Protein AF-A0A0S2TG74-F1 (afdb_monomer_lite)

Sequence (311 aa):
MAIYLTLYRDTEVWAFMEIDSSRITWLILGLFGLGLLGSFVLTIMVTQESYRAAQLDKVAREGGLKAITVHSMKHAADRFFKSIQSTIDSKGQPEVETLLNVELASYERIGHMVELVGNLLITLGLIGTVMGLTLTLTGLTGSLEALGHDQEMLLQGLRTAMAGMGTAFYTTLLGAVLGGVLLRMFAQINLHGVEGLHDNLLRICMIYCSSDYAQTMERDVRHLNKEIASLEANIRRLEQAFGSSHLAMSDFRSEINRLSEDSEDEETKPLHVLIQEHRAYCNALRDEMRMLASMNKPFLIRLRDLFRPKL

Organism: NCBI:txid1748243

pLDDT: mean 81.02, std 12.9, range [43.25, 95.06]

InterPro domains:
  IPR002898 MotA/TolQ/ExbB proton channel [PF01618] (77-189)

Structure (mmCIF, N/CA/C/O backbone):
data_AF-A0A0S2TG74-F1
#
_entry.id   AF-A0A0S2TG74-F1
#
loop_
_atom_site.group_PDB
_atom_site.id
_atom_site.type_symbol
_atom_site.label_atom_id
_atom_site.label_alt_id
_atom_site.label_comp_id
_atom_site.label_asym_id
_atom_site.label_entity_id
_atom_site.label_seq_id
_atom_site.pdbx_PDB_ins_code
_atom_site.Cartn_x
_atom_site.Cartn_y
_atom_site.Cartn_z
_atom_site.occupancy
_atom_site.B_iso_or_equiv
_atom_site.auth_seq_id
_atom_site.auth_comp_id
_atom_site.auth_asym_id
_atom_site.auth_atom_id
_atom_site.pdbx_PDB_model_num
ATOM 1 N N . MET A 1 1 ? 4.284 17.728 -16.057 1.00 50.06 1 MET A N 1
ATOM 2 C CA . MET A 1 1 ? 3.810 16.711 -17.025 1.00 50.06 1 MET A CA 1
ATOM 3 C C . MET A 1 1 ? 3.924 17.172 -18.476 1.00 50.06 1 MET A C 1
ATOM 5 O O . MET A 1 1 ? 4.512 16.438 -19.252 1.00 50.06 1 MET A O 1
ATOM 9 N N . ALA A 1 2 ? 3.450 18.375 -18.839 1.00 43.25 2 ALA A N 1
ATOM 10 C CA . ALA A 1 2 ? 3.509 18.875 -20.222 1.00 43.25 2 ALA A CA 1
ATOM 11 C C . ALA A 1 2 ? 4.926 18.861 -20.825 1.00 43.25 2 ALA A C 1
ATOM 13 O O . ALA A 1 2 ? 5.099 18.307 -21.895 1.00 43.25 2 ALA A O 1
ATOM 14 N N . ILE A 1 3 ? 5.939 19.339 -20.092 1.00 55.50 3 ILE A N 1
ATOM 15 C CA . ILE A 1 3 ? 7.343 19.382 -20.554 1.00 55.50 3 ILE A CA 1
ATOM 16 C C . ILE A 1 3 ? 7.913 17.981 -20.842 1.00 55.50 3 ILE A C 1
ATOM 18 O O . ILE A 1 3 ? 8.628 17.800 -21.819 1.00 55.50 3 ILE A O 1
ATOM 22 N N . TYR A 1 4 ? 7.557 16.976 -20.034 1.00 55.53 4 TYR A N 1
ATOM 23 C CA . TYR A 1 4 ? 7.964 15.586 -20.276 1.00 55.53 4 TYR A CA 1
ATOM 24 C C . TYR A 1 4 ? 7.300 15.016 -21.531 1.00 55.53 4 TYR A C 1
ATOM 26 O O . TYR A 1 4 ? 7.943 14.310 -22.294 1.00 55.53 4 TYR A O 1
ATOM 34 N N . LEU A 1 5 ? 6.032 15.363 -21.764 1.00 53.16 5 LEU A N 1
ATOM 35 C CA . LEU A 1 5 ? 5.274 14.950 -22.944 1.00 53.16 5 LEU A CA 1
ATOM 36 C C . LEU A 1 5 ? 5.799 15.610 -24.226 1.00 53.16 5 LEU A C 1
ATOM 38 O O . LEU A 1 5 ? 5.836 14.953 -25.261 1.00 53.16 5 LEU A O 1
ATOM 42 N N . THR A 1 6 ? 6.252 16.868 -24.166 1.00 52.91 6 THR A N 1
ATOM 43 C CA . THR A 1 6 ? 6.905 17.530 -25.306 1.00 52.91 6 THR A CA 1
ATOM 44 C C . THR A 1 6 ? 8.271 16.917 -25.603 1.00 52.91 6 THR A C 1
ATOM 46 O O . THR A 1 6 ? 8.567 16.639 -26.759 1.00 52.91 6 THR A O 1
ATOM 49 N N . LEU A 1 7 ? 9.069 16.615 -24.571 1.00 56.50 7 LEU A N 1
ATOM 50 C CA . LEU A 1 7 ? 10.394 16.010 -24.750 1.00 56.50 7 LEU A CA 1
ATOM 51 C C . LEU A 1 7 ? 10.319 14.592 -25.348 1.00 56.50 7 LEU A C 1
ATOM 53 O O . LEU A 1 7 ? 11.178 14.213 -26.139 1.00 56.50 7 LEU A O 1
ATOM 57 N N . TYR A 1 8 ? 9.278 13.827 -24.994 1.00 55.19 8 TYR A N 1
ATOM 58 C CA . TYR A 1 8 ? 9.050 12.457 -25.477 1.00 55.19 8 TYR A CA 1
ATOM 59 C C . TYR A 1 8 ? 8.402 12.389 -26.868 1.00 55.19 8 TYR A C 1
ATOM 61 O O . TYR A 1 8 ? 8.465 11.353 -27.521 1.00 55.19 8 TYR A O 1
ATOM 69 N N . ARG A 1 9 ? 7.732 13.464 -27.305 1.00 51.88 9 ARG A N 1
ATOM 70 C CA . ARG A 1 9 ? 7.049 13.524 -28.606 1.00 51.88 9 ARG A CA 1
ATOM 71 C C . ARG A 1 9 ? 7.982 13.957 -29.740 1.00 51.88 9 ARG A C 1
ATOM 73 O O . ARG A 1 9 ? 7.759 13.529 -30.866 1.00 51.88 9 ARG A O 1
ATOM 80 N N . ASP A 1 10 ? 9.007 14.753 -29.434 1.00 51.25 10 ASP A N 1
ATOM 81 C CA . ASP A 1 10 ? 10.018 15.200 -30.408 1.00 51.25 10 ASP A CA 1
ATOM 82 C C . ASP A 1 10 ? 11.219 14.252 -30.530 1.00 51.25 10 ASP A C 1
ATOM 84 O O . ASP A 1 10 ? 11.985 14.339 -31.487 1.00 51.25 10 ASP A O 1
ATOM 88 N N . THR A 1 11 ? 11.394 13.322 -29.591 1.00 54.56 11 THR A N 1
ATOM 89 C CA . THR A 1 11 ? 12.351 12.226 -29.758 1.00 54.56 11 THR A CA 1
ATOM 90 C C . THR A 1 11 ? 11.640 11.064 -30.443 1.00 54.56 11 THR A C 1
ATOM 92 O O . THR A 1 11 ? 10.555 10.666 -30.032 1.00 54.56 11 THR A O 1
ATOM 95 N N . GLU A 1 12 ? 12.235 10.502 -31.493 1.00 57.19 12 GLU A N 1
ATOM 96 C CA . GLU A 1 12 ? 11.753 9.326 -32.234 1.00 57.19 12 GLU A CA 1
ATOM 97 C C . GLU A 1 12 ? 11.800 8.034 -31.382 1.00 57.19 12 GLU A C 1
ATOM 99 O O . GLU A 1 12 ? 12.280 6.987 -31.815 1.00 57.19 12 GLU A O 1
ATOM 104 N N . VAL A 1 13 ? 11.320 8.082 -30.136 1.00 57.50 13 VAL A N 1
ATOM 105 C CA . VAL A 1 13 ? 11.337 6.969 -29.179 1.00 57.50 13 VAL A CA 1
ATOM 106 C C . VAL A 1 13 ? 10.591 5.768 -29.751 1.00 57.50 13 VAL A C 1
ATOM 108 O O . VAL A 1 13 ? 11.019 4.636 -29.566 1.00 57.50 13 VAL A O 1
ATOM 111 N N . TRP A 1 14 ? 9.522 6.012 -30.512 1.00 57.91 14 TRP A N 1
ATOM 112 C CA . TRP A 1 14 ? 8.779 4.966 -31.212 1.00 57.91 14 TRP A CA 1
ATOM 113 C C . TRP A 1 14 ? 9.610 4.256 -32.287 1.00 57.91 14 TRP A C 1
ATOM 115 O O . TRP A 1 14 ? 9.552 3.032 -32.359 1.00 57.91 14 TRP A O 1
ATOM 125 N N . ALA A 1 15 ? 10.430 4.983 -33.053 1.00 59.16 15 ALA A N 1
ATOM 126 C CA . ALA A 1 15 ? 11.297 4.383 -34.069 1.00 59.16 15 ALA A CA 1
ATOM 127 C C . ALA A 1 15 ? 12.416 3.546 -33.427 1.00 59.16 15 ALA A C 1
ATOM 129 O O . ALA A 1 15 ? 12.712 2.445 -33.881 1.00 59.16 15 ALA A O 1
ATOM 130 N N . PHE A 1 16 ? 12.990 4.012 -32.314 1.00 57.34 16 PHE A N 1
ATOM 131 C CA . PHE A 1 16 ? 13.983 3.241 -31.555 1.00 57.34 16 PHE A CA 1
ATOM 132 C C . PHE A 1 16 ? 13.387 2.012 -30.856 1.00 57.34 16 PHE A C 1
ATOM 134 O O . PHE A 1 16 ? 14.046 0.977 -30.771 1.00 57.34 16 PHE A O 1
ATOM 141 N N . MET A 1 17 ? 12.138 2.093 -30.391 1.00 58.16 17 MET A N 1
ATOM 142 C CA . MET A 1 17 ? 11.439 0.982 -29.737 1.00 58.16 17 MET A CA 1
ATOM 143 C C . MET A 1 17 ? 11.085 -0.152 -30.710 1.00 58.16 17 MET A C 1
ATOM 145 O O . MET A 1 17 ? 10.978 -1.304 -30.295 1.00 58.16 17 MET A O 1
ATOM 149 N N . GLU A 1 18 ? 10.932 0.160 -31.998 1.00 56.03 18 GLU A N 1
ATOM 150 C CA . GLU A 1 18 ? 10.692 -0.816 -33.067 1.00 56.03 18 GLU A CA 1
ATOM 151 C C . GLU A 1 18 ? 11.992 -1.508 -33.534 1.00 56.03 18 GLU A C 1
ATOM 153 O O . GLU A 1 18 ? 11.958 -2.634 -34.027 1.00 56.03 18 GLU A O 1
ATOM 158 N N . ILE A 1 19 ? 13.150 -0.874 -33.304 1.00 57.34 19 ILE A N 1
ATOM 159 C CA . ILE A 1 19 ? 14.490 -1.378 -33.666 1.00 57.34 19 ILE A CA 1
ATOM 160 C C . ILE A 1 19 ? 15.142 -2.193 -32.521 1.00 57.34 19 ILE A C 1
ATOM 162 O O . ILE A 1 19 ? 16.090 -2.950 -32.747 1.00 57.34 19 ILE A O 1
ATOM 166 N N . ASP A 1 20 ? 14.639 -2.088 -31.287 1.00 61.28 20 ASP A N 1
ATOM 167 C CA . ASP A 1 20 ? 15.223 -2.738 -30.107 1.00 61.28 20 ASP A CA 1
ATOM 168 C C . ASP A 1 20 ? 14.929 -4.254 -30.049 1.00 61.28 20 ASP A C 1
ATOM 170 O O . ASP A 1 20 ? 13.927 -4.718 -29.498 1.00 61.28 20 ASP A O 1
ATOM 174 N N . SER A 1 21 ? 15.847 -5.058 -30.598 1.00 57.75 21 SER A N 1
ATOM 175 C CA . SER A 1 21 ? 15.755 -6.529 -30.598 1.00 57.75 21 SER A CA 1
ATOM 176 C C . SER A 1 21 ? 15.742 -7.165 -29.196 1.00 57.75 21 SER A C 1
ATOM 178 O O . SER A 1 21 ? 15.309 -8.311 -29.048 1.00 57.75 21 SER A O 1
ATOM 180 N N . SER A 1 22 ? 16.176 -6.438 -28.157 1.00 66.50 22 SER A N 1
ATOM 181 C CA . SER A 1 22 ? 16.359 -6.977 -26.803 1.00 66.50 22 SER A CA 1
ATOM 182 C C . SER A 1 22 ? 15.045 -7.251 -26.063 1.00 66.50 22 SER A C 1
ATOM 184 O O . SER A 1 22 ? 15.034 -8.011 -25.096 1.00 66.50 22 SER A O 1
ATOM 186 N N . ARG A 1 23 ? 13.931 -6.637 -26.498 1.00 82.19 23 ARG A N 1
ATOM 187 C CA . ARG A 1 23 ? 12.616 -6.638 -25.817 1.00 82.19 23 ARG A CA 1
ATOM 188 C C . ARG A 1 23 ? 12.632 -6.073 -24.386 1.00 82.19 23 ARG A C 1
ATOM 190 O O . ARG A 1 23 ? 11.591 -6.067 -23.728 1.00 82.19 23 ARG A O 1
ATOM 197 N N . ILE A 1 24 ? 13.767 -5.562 -23.905 1.00 82.62 24 ILE A N 1
ATOM 198 C CA . ILE A 1 24 ? 13.925 -5.050 -22.537 1.00 82.62 24 ILE A CA 1
ATOM 199 C C . ILE A 1 24 ? 13.100 -3.777 -22.357 1.00 82.62 24 ILE A C 1
ATOM 201 O O . ILE A 1 24 ? 12.407 -3.640 -21.353 1.00 82.62 24 ILE A O 1
ATOM 205 N N . THR A 1 25 ? 13.088 -2.889 -23.352 1.00 82.62 25 THR A N 1
ATOM 206 C CA . THR A 1 25 ? 12.297 -1.649 -23.319 1.00 82.62 25 THR A CA 1
ATOM 207 C C . THR A 1 25 ? 10.798 -1.917 -23.149 1.00 82.62 25 THR A C 1
ATOM 209 O O . THR A 1 25 ? 10.144 -1.276 -22.326 1.00 82.62 25 THR A O 1
ATOM 212 N N . TRP A 1 26 ? 10.260 -2.931 -23.838 1.00 86.56 26 TRP A N 1
ATOM 213 C CA . TRP A 1 26 ? 8.872 -3.377 -23.662 1.00 86.56 26 TRP A CA 1
ATOM 214 C C . TRP A 1 26 ? 8.602 -3.915 -22.257 1.00 86.56 26 TRP A C 1
ATOM 216 O O . TRP A 1 26 ? 7.537 -3.658 -21.695 1.00 86.56 26 TRP A O 1
ATOM 226 N N . LEU A 1 27 ? 9.568 -4.624 -21.670 1.00 89.00 27 LEU A N 1
ATOM 227 C CA . LEU A 1 27 ? 9.471 -5.112 -20.297 1.00 89.00 27 LEU A CA 1
ATOM 228 C C . LEU A 1 27 ? 9.455 -3.940 -19.306 1.00 89.00 27 LEU A C 1
ATOM 230 O O . LEU A 1 27 ? 8.585 -3.910 -18.437 1.00 89.00 27 LEU A O 1
ATOM 234 N N . ILE A 1 28 ? 10.336 -2.942 -19.472 1.00 89.38 28 ILE A N 1
ATOM 235 C CA . ILE A 1 28 ? 10.351 -1.741 -18.622 1.00 89.38 28 ILE A CA 1
ATOM 236 C C . ILE A 1 28 ? 9.009 -1.000 -18.722 1.00 89.38 28 ILE A C 1
ATOM 238 O O . ILE A 1 28 ? 8.431 -0.652 -17.695 1.00 89.38 28 ILE A O 1
ATOM 242 N N . LEU A 1 29 ? 8.477 -0.796 -19.932 1.00 89.69 29 LEU A N 1
ATOM 243 C CA . LEU A 1 29 ? 7.191 -0.119 -20.139 1.00 89.69 29 LEU A CA 1
ATOM 244 C C . LEU A 1 29 ? 6.004 -0.907 -19.574 1.00 89.69 29 LEU A C 1
ATOM 246 O O . LEU A 1 29 ? 5.127 -0.319 -18.943 1.00 89.69 29 LEU A O 1
ATOM 250 N N . GLY A 1 30 ? 5.973 -2.228 -19.760 1.00 91.94 30 GLY A N 1
ATOM 251 C CA . GLY A 1 30 ? 4.921 -3.082 -19.207 1.00 91.94 30 GLY A CA 1
ATOM 252 C C . GLY A 1 30 ? 4.930 -3.081 -17.680 1.00 91.94 30 GLY A C 1
ATOM 253 O O . GLY A 1 30 ? 3.889 -2.906 -17.043 1.00 91.94 30 GLY A O 1
ATOM 254 N N . LEU A 1 31 ? 6.118 -3.200 -17.087 1.00 93.38 31 LEU A N 1
ATOM 255 C CA . LEU A 1 31 ? 6.304 -3.168 -15.642 1.00 93.38 31 LEU A CA 1
ATOM 256 C C . LEU A 1 31 ? 5.987 -1.776 -15.063 1.00 93.38 31 LEU A C 1
ATOM 258 O O . LEU A 1 31 ? 5.334 -1.679 -14.024 1.00 93.38 31 LEU A O 1
ATOM 262 N N . PHE A 1 32 ? 6.356 -0.700 -15.770 1.00 93.62 32 PHE A N 1
ATOM 263 C CA . PHE A 1 32 ? 5.951 0.667 -15.435 1.00 93.62 32 PHE A CA 1
ATOM 264 C C . PHE A 1 32 ? 4.430 0.822 -15.436 1.00 93.62 32 PHE A C 1
ATOM 266 O O . PHE A 1 32 ? 3.865 1.334 -14.473 1.00 93.62 32 PHE A O 1
ATOM 273 N N . GLY A 1 33 ? 3.765 0.369 -16.503 1.00 93.56 33 GLY A N 1
ATOM 274 C CA . GLY A 1 33 ? 2.313 0.440 -16.636 1.00 93.56 33 GLY A CA 1
ATOM 275 C C . GLY A 1 33 ? 1.599 -0.288 -15.500 1.00 93.56 33 GLY A C 1
ATOM 276 O O . GLY A 1 33 ? 0.655 0.250 -14.926 1.00 93.56 33 GLY A O 1
ATOM 277 N N . LEU A 1 34 ? 2.098 -1.464 -15.109 1.00 94.19 34 LEU A N 1
ATOM 278 C CA . LEU A 1 34 ? 1.591 -2.212 -13.959 1.00 94.19 34 LEU A CA 1
ATOM 279 C C . LEU A 1 34 ? 1.769 -1.432 -12.648 1.00 94.19 34 LEU A C 1
ATOM 281 O O . LEU A 1 34 ? 0.814 -1.309 -11.881 1.00 94.19 34 LEU A O 1
ATOM 285 N N . GLY A 1 35 ? 2.954 -0.864 -12.403 1.00 93.56 35 GLY A N 1
ATOM 286 C CA . GLY A 1 35 ? 3.216 -0.044 -11.214 1.00 93.56 35 GLY A CA 1
ATOM 287 C C . GLY A 1 35 ? 2.350 1.219 -11.156 1.00 93.56 35 GLY A C 1
ATOM 288 O O . GLY A 1 35 ? 1.847 1.587 -10.091 1.00 93.56 35 GLY A O 1
ATOM 289 N N . LEU A 1 36 ? 2.117 1.855 -12.304 1.00 93.56 36 LEU A N 1
ATOM 290 C CA . LEU A 1 36 ? 1.290 3.053 -12.424 1.00 93.56 36 LEU A CA 1
ATOM 291 C C . LEU A 1 36 ? -0.191 2.740 -12.189 1.00 93.56 36 LEU A C 1
ATOM 293 O O . LEU A 1 36 ? -0.851 3.455 -11.437 1.00 93.56 36 LEU A O 1
ATOM 297 N N . LEU A 1 37 ? -0.704 1.649 -12.764 1.00 93.50 37 LEU A N 1
ATOM 298 C CA . LEU A 1 37 ? -2.063 1.173 -12.500 1.00 93.50 37 LEU A CA 1
ATOM 299 C C . LEU A 1 37 ? -2.248 0.804 -11.025 1.00 93.50 37 LEU A C 1
ATOM 301 O O . LEU A 1 37 ? -3.231 1.222 -10.419 1.00 93.50 37 LEU A O 1
ATOM 305 N N . GLY A 1 38 ? -1.292 0.084 -10.432 1.00 92.00 38 GLY A N 1
ATOM 306 C CA . GLY A 1 38 ? -1.310 -0.250 -9.006 1.00 92.00 38 GLY A CA 1
ATOM 307 C C . GLY A 1 38 ? -1.345 0.996 -8.120 1.00 92.00 38 GLY A C 1
ATOM 308 O O . GLY A 1 38 ? -2.181 1.091 -7.222 1.00 92.00 38 GLY A O 1
ATOM 309 N N . SER A 1 39 ? -0.509 1.989 -8.433 1.00 92.94 39 SER A N 1
ATOM 310 C CA . SER A 1 39 ? -0.490 3.281 -7.736 1.00 92.94 39 SER A CA 1
ATOM 311 C C . SER A 1 39 ? -1.826 4.007 -7.840 1.00 92.94 39 SER A C 1
ATOM 313 O O . SER A 1 39 ? -2.330 4.511 -6.843 1.00 92.94 39 SER A O 1
ATOM 315 N N . PHE A 1 40 ? -2.409 4.049 -9.038 1.00 93.50 40 PHE A N 1
ATOM 316 C CA . PHE A 1 40 ? -3.660 4.753 -9.295 1.00 93.50 40 PHE A CA 1
ATOM 317 C C . PHE A 1 40 ? -4.847 4.099 -8.581 1.00 93.50 40 PHE A C 1
ATOM 319 O O . PHE A 1 40 ? -5.652 4.789 -7.956 1.00 93.50 40 PHE A O 1
ATOM 326 N N . VAL A 1 41 ? -4.931 2.765 -8.621 1.00 92.25 41 VAL A N 1
ATOM 327 C CA . VAL A 1 41 ? -5.944 2.000 -7.882 1.00 92.25 41 VAL A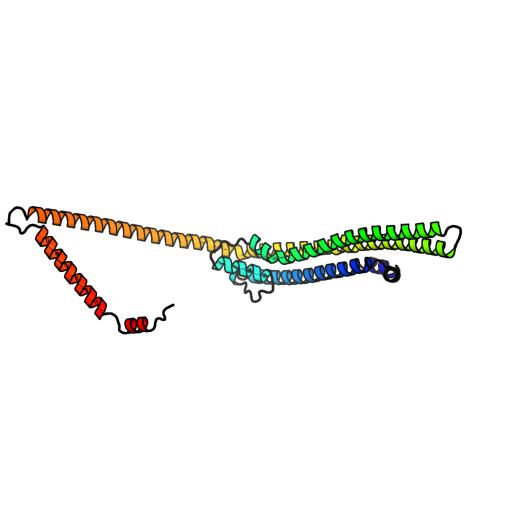 CA 1
ATOM 328 C C . VAL A 1 41 ? -5.814 2.260 -6.383 1.00 92.25 41 VAL A C 1
ATOM 330 O O . VAL A 1 41 ? -6.818 2.556 -5.737 1.00 92.25 41 VAL A O 1
ATOM 333 N N . LEU A 1 42 ? -4.592 2.224 -5.842 1.00 92.06 42 LEU A N 1
ATOM 334 C CA . LEU A 1 42 ? -4.341 2.498 -4.429 1.00 92.06 42 LEU A CA 1
ATOM 335 C C . LEU A 1 42 ? -4.785 3.912 -4.039 1.00 92.06 42 LEU A C 1
ATOM 337 O O . LEU A 1 42 ? -5.528 4.067 -3.074 1.00 92.06 42 LEU A O 1
ATOM 341 N N . THR A 1 43 ? -4.418 4.929 -4.824 1.00 92.50 43 THR A N 1
ATOM 342 C CA . THR A 1 43 ? -4.834 6.316 -4.577 1.00 92.50 43 THR A CA 1
ATOM 343 C C . THR A 1 43 ? -6.356 6.457 -4.569 1.00 92.50 43 THR A C 1
ATOM 345 O O . THR A 1 43 ? -6.902 7.122 -3.687 1.00 92.50 43 THR A O 1
ATOM 348 N N . ILE A 1 44 ? -7.068 5.818 -5.506 1.00 92.19 44 ILE A N 1
ATOM 349 C CA . ILE A 1 44 ? -8.539 5.841 -5.533 1.00 92.19 44 ILE A CA 1
ATOM 350 C C . ILE A 1 44 ? -9.115 5.182 -4.280 1.00 92.19 44 ILE A C 1
ATOM 352 O O . ILE A 1 44 ? -10.008 5.758 -3.658 1.00 92.19 44 ILE A O 1
ATOM 356 N N . MET A 1 45 ? -8.616 4.005 -3.895 1.00 90.69 45 MET A N 1
ATOM 357 C CA . MET A 1 45 ? -9.107 3.297 -2.711 1.00 90.69 45 MET A CA 1
ATOM 358 C C . MET A 1 45 ? -8.874 4.109 -1.435 1.00 90.69 45 MET A C 1
ATOM 360 O O . MET A 1 45 ? -9.814 4.313 -0.672 1.00 90.69 45 MET A O 1
ATOM 364 N N . VAL A 1 46 ? -7.665 4.644 -1.241 1.00 92.12 46 VAL A N 1
ATOM 365 C CA . VAL A 1 46 ? -7.336 5.499 -0.090 1.00 92.12 46 VAL A CA 1
ATOM 366 C C . VAL A 1 46 ? -8.218 6.745 -0.076 1.00 92.12 46 VAL A C 1
ATOM 368 O O . VAL A 1 46 ? -8.780 7.077 0.959 1.00 92.12 46 VAL A O 1
ATOM 371 N N . THR A 1 47 ? -8.439 7.390 -1.224 1.00 92.12 47 THR A N 1
ATOM 372 C CA . THR A 1 47 ? -9.315 8.572 -1.313 1.00 92.12 47 THR A CA 1
ATOM 373 C C . THR A 1 47 ? -10.763 8.242 -0.935 1.00 92.12 47 THR A C 1
ATOM 375 O O . THR A 1 47 ? -11.417 9.022 -0.239 1.00 92.12 47 THR A O 1
ATOM 378 N N . GLN A 1 48 ? -11.277 7.083 -1.363 1.00 91.56 48 GLN A N 1
ATOM 379 C CA . GLN A 1 48 ? -12.611 6.615 -0.973 1.00 91.56 48 GLN A CA 1
ATOM 380 C C . GLN A 1 48 ? -12.697 6.354 0.536 1.00 91.56 48 GLN A C 1
ATOM 382 O O . GLN A 1 48 ? -13.667 6.774 1.171 1.00 91.56 48 GLN A O 1
ATOM 387 N N . GLU A 1 49 ? -11.678 5.724 1.123 1.00 91.81 49 GLU A N 1
ATOM 388 C CA . GLU A 1 49 ? -11.586 5.519 2.572 1.00 91.81 49 GLU A CA 1
ATOM 389 C C . GLU A 1 49 ? -11.500 6.843 3.334 1.00 91.81 49 GLU A C 1
ATOM 391 O O . GLU A 1 49 ? -12.204 7.018 4.323 1.00 91.81 49 GLU A O 1
ATOM 396 N N . SER A 1 50 ? -10.718 7.816 2.862 1.00 90.12 50 SER A N 1
ATOM 397 C CA . SER A 1 50 ? -10.622 9.140 3.486 1.00 90.12 50 SER A CA 1
ATOM 398 C C . SER A 1 50 ? -11.961 9.874 3.477 1.00 90.12 50 SER A C 1
ATOM 400 O O . SER A 1 50 ? -12.338 10.486 4.478 1.00 90.12 50 SER A O 1
ATOM 402 N N . TYR A 1 51 ? -12.718 9.785 2.379 1.00 91.38 51 TYR A N 1
ATOM 403 C CA . TYR A 1 51 ? -14.066 10.347 2.321 1.00 91.38 51 TYR A CA 1
ATOM 404 C C . TYR A 1 51 ? -15.004 9.662 3.321 1.00 91.38 51 TYR A C 1
ATOM 406 O O . TYR A 1 51 ? -15.764 10.328 4.031 1.00 91.38 51 TYR A O 1
ATOM 414 N N . ARG A 1 52 ? -14.923 8.332 3.427 1.00 88.31 52 ARG A N 1
ATOM 415 C CA . ARG A 1 52 ? -15.723 7.563 4.382 1.00 88.31 52 ARG A CA 1
ATOM 416 C C . ARG A 1 52 ? -15.349 7.886 5.827 1.00 88.31 52 ARG A C 1
ATOM 418 O O . ARG A 1 52 ? -16.244 8.110 6.635 1.00 88.31 52 ARG A O 1
ATOM 425 N N . ALA A 1 53 ? -14.061 8.002 6.135 1.00 88.94 53 ALA A N 1
ATOM 426 C CA . ALA A 1 53 ? -13.560 8.426 7.438 1.00 88.94 53 ALA A CA 1
ATOM 427 C C . ALA A 1 53 ? -14.087 9.818 7.822 1.00 88.94 53 ALA A C 1
ATOM 429 O O . ALA A 1 53 ? -14.517 10.018 8.953 1.00 88.94 53 ALA A O 1
ATOM 430 N N . ALA A 1 54 ? -14.155 10.760 6.876 1.00 89.38 54 ALA A N 1
ATOM 431 C CA . ALA A 1 54 ? -14.745 12.079 7.118 1.00 89.38 54 ALA A CA 1
ATOM 432 C C . ALA A 1 54 ? -16.261 12.024 7.391 1.00 89.38 54 ALA A C 1
ATOM 434 O O . ALA A 1 54 ? -16.789 12.831 8.156 1.00 89.38 54 ALA A O 1
ATOM 435 N N . GLN A 1 55 ? -16.983 11.081 6.780 1.00 88.81 55 GLN A N 1
ATOM 436 C CA . GLN A 1 55 ? -18.390 10.845 7.109 1.00 88.81 55 GLN A CA 1
ATOM 437 C C . GLN A 1 55 ? -18.541 10.225 8.505 1.00 88.81 55 GLN A C 1
ATOM 439 O O . GLN A 1 55 ? -19.415 10.642 9.263 1.00 88.81 55 GLN A O 1
ATOM 444 N N . LEU A 1 56 ? -17.680 9.266 8.848 1.00 87.44 56 LEU A N 1
ATOM 445 C CA . LEU A 1 56 ? -17.651 8.622 10.160 1.00 87.44 56 LEU A CA 1
ATOM 446 C C . LEU A 1 56 ? -17.308 9.619 11.273 1.00 87.44 56 LEU A C 1
ATOM 448 O O . LEU A 1 56 ? -17.942 9.563 12.317 1.00 87.44 56 LEU A O 1
ATOM 452 N N . ASP A 1 57 ? -16.413 10.583 11.030 1.00 88.12 57 ASP A N 1
ATOM 453 C CA . ASP A 1 57 ? -16.125 11.690 11.957 1.00 88.12 57 ASP A CA 1
ATOM 454 C C . ASP A 1 57 ? -17.396 12.477 12.314 1.00 88.12 57 ASP A C 1
ATOM 456 O O . ASP A 1 57 ? -17.684 12.717 13.484 1.00 88.12 57 ASP A O 1
ATOM 460 N N . LYS A 1 58 ? -18.219 12.827 11.316 1.00 88.19 58 LYS A N 1
ATOM 461 C CA . LYS A 1 58 ? -19.479 13.552 11.556 1.00 88.19 58 LYS A CA 1
ATOM 462 C C . LYS A 1 58 ? -20.453 12.747 12.414 1.00 88.19 58 LYS A C 1
ATOM 464 O O . LYS A 1 58 ? -21.034 13.293 13.342 1.00 88.19 58 LYS A O 1
ATOM 469 N N . VAL A 1 59 ? -20.598 11.454 12.129 1.00 87.38 59 VAL A N 1
ATOM 470 C CA . VAL A 1 59 ? -21.496 10.569 12.887 1.00 87.38 59 VAL A CA 1
ATOM 471 C C . VAL A 1 59 ? -20.972 10.333 14.310 1.00 87.38 59 VAL A C 1
ATOM 473 O O . VAL A 1 59 ? -21.742 10.375 15.268 1.00 87.38 59 VAL A O 1
ATOM 476 N N . ALA A 1 60 ? -19.659 10.149 14.466 1.00 85.19 60 ALA A N 1
ATOM 477 C CA . ALA A 1 60 ? -19.012 9.965 15.762 1.00 85.19 60 ALA A CA 1
ATOM 478 C C . ALA A 1 60 ? -19.140 11.212 16.653 1.00 85.19 60 ALA A C 1
ATOM 480 O O . ALA A 1 60 ? -19.340 11.087 17.860 1.00 85.19 60 ALA A O 1
ATOM 481 N N . ARG A 1 61 ? -19.098 12.417 16.069 1.00 85.12 61 ARG A N 1
ATOM 482 C CA . ARG A 1 61 ? -19.345 13.677 16.791 1.00 85.12 61 ARG A CA 1
ATOM 483 C C . ARG A 1 61 ? -20.745 13.768 17.388 1.00 85.12 61 ARG A C 1
ATOM 485 O O . ARG A 1 61 ? -20.903 14.363 18.449 1.00 85.12 61 ARG A O 1
ATOM 492 N N . GLU A 1 62 ? -21.749 13.226 16.704 1.00 84.50 62 GLU A N 1
ATOM 493 C CA . GLU A 1 62 ? -23.155 13.365 17.097 1.00 84.50 62 GLU A CA 1
ATOM 494 C C . GLU A 1 62 ? -23.598 12.327 18.136 1.00 84.50 62 GLU A C 1
ATOM 496 O O . GLU A 1 62 ? -24.463 12.626 18.958 1.00 84.50 62 GLU A O 1
ATOM 501 N N . GLY A 1 63 ? -23.011 11.126 18.147 1.00 78.62 63 GLY A N 1
ATOM 502 C CA . GLY A 1 63 ? -23.449 10.071 19.069 1.00 78.62 63 GLY A CA 1
ATOM 503 C C . GLY A 1 63 ? -22.392 9.047 19.475 1.00 78.62 63 GLY A C 1
ATOM 504 O O . GLY A 1 63 ? -22.751 7.936 19.876 1.00 78.62 63 GLY A O 1
ATOM 505 N N . GLY A 1 64 ? -21.109 9.404 19.385 1.00 81.31 64 GLY A N 1
ATOM 506 C CA . GLY A 1 64 ? -19.995 8.555 19.807 1.00 81.31 64 GLY A CA 1
ATOM 507 C C . GLY A 1 64 ? -19.894 7.270 18.989 1.00 81.31 64 GLY A C 1
ATOM 508 O O . GLY A 1 64 ? -20.347 7.195 17.843 1.00 81.31 64 GLY A O 1
ATOM 509 N N . LEU A 1 65 ? -19.326 6.223 19.585 1.00 80.19 65 LEU A N 1
ATOM 510 C CA . LEU A 1 65 ? -19.083 4.964 18.884 1.00 80.19 65 LEU A CA 1
ATOM 511 C C . LEU A 1 65 ? -20.387 4.236 18.514 1.00 80.19 65 LEU A C 1
ATOM 513 O O . LEU A 1 65 ? -20.470 3.589 17.474 1.00 80.19 65 LEU A O 1
ATOM 517 N N . LYS A 1 66 ? -21.435 4.359 19.337 1.00 78.81 66 LYS A N 1
ATOM 518 C CA . LYS A 1 66 ? -22.722 3.668 19.123 1.00 78.81 66 LYS A CA 1
ATOM 519 C C . LYS A 1 66 ? -23.526 4.217 17.947 1.00 78.81 66 LYS A C 1
ATOM 521 O O . LYS A 1 66 ? -24.365 3.498 17.408 1.00 78.81 66 LYS A O 1
ATOM 526 N N . ALA A 1 67 ? -23.286 5.467 17.553 1.00 79.19 67 ALA A N 1
ATOM 527 C CA . ALA A 1 67 ? -23.918 6.058 16.378 1.00 79.19 67 ALA A CA 1
ATOM 528 C C . ALA A 1 67 ? -23.315 5.544 15.062 1.00 79.19 67 ALA A C 1
ATOM 530 O O . ALA A 1 67 ? -23.955 5.641 14.011 1.00 79.19 67 ALA A O 1
ATOM 531 N N . ILE A 1 68 ? -22.110 4.964 15.105 1.00 80.75 68 ILE A N 1
ATOM 532 C CA . ILE A 1 68 ? -21.436 4.420 13.929 1.00 80.75 68 ILE A CA 1
ATOM 533 C C . ILE A 1 68 ? -22.130 3.121 13.507 1.00 80.75 68 ILE A C 1
ATOM 535 O O . ILE A 1 68 ? -21.845 2.028 13.990 1.00 80.75 68 ILE A O 1
ATOM 539 N N . THR A 1 69 ? -23.074 3.241 12.575 1.00 73.56 69 THR A N 1
ATOM 540 C CA . THR A 1 69 ? -23.785 2.095 12.003 1.00 73.56 69 THR A CA 1
ATOM 541 C C . THR A 1 69 ? -23.054 1.587 10.763 1.00 73.56 69 THR A C 1
ATOM 543 O O . THR A 1 69 ? -23.158 2.127 9.660 1.00 73.56 69 THR A O 1
ATOM 546 N N . VAL A 1 70 ? -22.290 0.510 10.936 1.00 74.19 70 VAL A N 1
ATOM 547 C CA . VAL A 1 70 ? -21.542 -0.115 9.840 1.00 74.19 70 VAL A CA 1
ATOM 548 C C . VAL A 1 70 ? -22.486 -0.943 8.965 1.00 74.19 70 VAL A C 1
ATOM 550 O O . VAL A 1 70 ? -22.885 -2.046 9.331 1.00 74.19 70 VAL A O 1
ATOM 553 N N . HIS A 1 71 ? -22.845 -0.418 7.790 1.00 65.12 71 HIS A N 1
ATOM 554 C CA . HIS A 1 71 ? -23.697 -1.118 6.814 1.00 65.12 71 HIS A CA 1
ATOM 555 C C . HIS A 1 71 ? -22.915 -1.966 5.791 1.00 65.12 71 HIS A C 1
ATOM 557 O O . HIS A 1 71 ? -23.509 -2.805 5.118 1.00 65.12 71 HIS A O 1
ATOM 563 N N . SER A 1 72 ? -21.596 -1.780 5.649 1.00 70.12 72 SER A N 1
ATOM 564 C CA . SER A 1 72 ? -20.786 -2.463 4.629 1.00 70.12 72 SER A CA 1
ATOM 565 C C . SER A 1 72 ? -19.396 -2.824 5.156 1.00 70.12 72 SER A C 1
ATOM 567 O O . SER A 1 72 ? -18.708 -1.982 5.709 1.00 70.12 72 SER A O 1
ATOM 569 N N . MET A 1 73 ? -18.951 -4.067 4.938 1.00 70.69 73 MET A N 1
ATOM 570 C CA . MET A 1 73 ? -17.593 -4.538 5.294 1.00 70.69 73 MET A CA 1
ATOM 571 C C . MET A 1 73 ? -16.552 -4.268 4.194 1.00 70.69 73 MET A C 1
ATOM 573 O O . MET A 1 73 ? -15.417 -4.744 4.271 1.00 70.69 73 MET A O 1
ATOM 577 N N . LYS A 1 74 ? -16.940 -3.558 3.128 1.00 76.00 74 LYS A N 1
ATOM 578 C CA . LYS A 1 74 ? -16.048 -3.302 1.989 1.00 76.00 74 LYS A CA 1
ATOM 579 C C . LYS A 1 74 ? -14.906 -2.359 2.361 1.00 76.00 74 LYS A C 1
ATOM 581 O O . LYS A 1 74 ? -13.801 -2.546 1.862 1.00 76.00 74 LYS A O 1
ATOM 586 N N . HIS A 1 75 ? -15.168 -1.413 3.259 1.00 82.94 75 HIS A N 1
ATOM 587 C CA . HIS A 1 75 ? -14.223 -0.368 3.623 1.00 82.94 75 HIS A CA 1
ATOM 588 C C . HIS A 1 75 ? -13.413 -0.724 4.867 1.00 82.94 75 HIS A C 1
ATOM 590 O O . HIS A 1 75 ? -13.950 -1.297 5.815 1.00 82.94 75 HIS A O 1
ATOM 596 N N . ALA A 1 76 ? -12.127 -0.389 4.867 1.00 83.00 76 ALA A N 1
ATOM 597 C CA . ALA A 1 76 ? -11.240 -0.636 6.001 1.00 83.00 76 ALA A CA 1
ATOM 598 C C . ALA A 1 76 ? -11.633 0.203 7.219 1.00 83.00 76 ALA A C 1
ATOM 600 O O . ALA A 1 76 ? -11.660 -0.327 8.325 1.00 83.00 76 ALA A O 1
ATOM 601 N N . ALA A 1 77 ? -12.038 1.463 7.017 1.00 85.06 77 ALA A N 1
ATOM 602 C CA . ALA A 1 77 ? -12.544 2.307 8.097 1.00 85.06 77 ALA A CA 1
ATOM 603 C C . ALA A 1 77 ? -13.783 1.686 8.768 1.00 85.06 77 ALA A C 1
ATOM 605 O O . ALA A 1 77 ? -13.859 1.593 9.991 1.00 85.06 77 ALA A O 1
ATOM 606 N N . ASP A 1 78 ? -14.728 1.192 7.966 1.00 86.19 78 ASP A N 1
ATOM 607 C CA . ASP A 1 78 ? -15.943 0.535 8.456 1.00 86.19 78 ASP A CA 1
ATOM 608 C C . ASP A 1 78 ? -15.613 -0.764 9.229 1.00 86.19 78 ASP A C 1
ATOM 610 O O . ASP A 1 78 ? -16.172 -1.013 10.301 1.00 86.19 78 ASP A O 1
ATOM 614 N N . ARG A 1 79 ? -14.681 -1.587 8.719 1.00 85.94 79 ARG A N 1
ATOM 615 C CA . ARG A 1 79 ? -14.213 -2.800 9.415 1.00 85.94 79 ARG A CA 1
ATOM 616 C C . ARG A 1 79 ? -13.528 -2.470 10.735 1.00 85.94 79 ARG A C 1
ATOM 618 O O . ARG A 1 79 ? -13.848 -3.099 11.736 1.00 85.94 79 ARG A O 1
ATOM 625 N N . PHE A 1 80 ? -12.672 -1.454 10.756 1.00 88.25 80 PHE A N 1
ATOM 626 C CA . PHE A 1 80 ? -11.984 -0.989 11.956 1.00 88.25 80 PHE A CA 1
ATOM 627 C C . PHE A 1 80 ? -12.963 -0.613 13.079 1.00 88.25 80 PHE A C 1
ATOM 629 O O . PHE A 1 80 ? -12.882 -1.172 14.175 1.00 88.25 80 PHE A O 1
ATOM 636 N N . PHE A 1 81 ? -13.948 0.252 12.805 1.00 86.88 81 PHE A N 1
ATOM 637 C CA . PHE A 1 81 ? -14.939 0.638 13.820 1.00 86.88 81 PHE A CA 1
ATOM 638 C C . PHE A 1 81 ? -15.810 -0.538 14.272 1.00 86.88 81 PHE A C 1
ATOM 640 O O . PHE A 1 81 ? -16.157 -0.631 15.451 1.00 86.88 81 PHE A O 1
ATOM 647 N N . LYS A 1 82 ? -16.115 -1.484 13.377 1.00 86.69 82 LYS A N 1
ATOM 648 C CA . LYS A 1 82 ? -16.828 -2.710 13.751 1.00 86.69 82 LYS A CA 1
ATOM 649 C C . LYS A 1 82 ? -15.990 -3.621 14.651 1.00 86.69 82 LYS A C 1
ATOM 651 O O . LYS A 1 82 ? -16.518 -4.160 15.621 1.00 86.69 82 LYS A O 1
ATOM 656 N N . SER A 1 83 ? -14.706 -3.798 14.349 1.00 85.50 83 SER A N 1
ATOM 657 C CA . SER A 1 83 ? -13.769 -4.590 15.159 1.00 85.50 83 SER A CA 1
ATOM 658 C C . SER A 1 83 ? -13.632 -4.004 16.561 1.00 85.50 83 SER A C 1
ATOM 660 O O . SER A 1 83 ? -13.673 -4.726 17.558 1.00 85.50 83 SER A O 1
ATOM 662 N N . ILE A 1 84 ? -13.583 -2.678 16.647 1.00 85.25 84 ILE A N 1
ATOM 663 C CA . ILE A 1 84 ? -13.648 -1.937 17.901 1.00 85.25 84 ILE A CA 1
ATOM 664 C C . ILE A 1 84 ? -14.946 -2.230 18.665 1.00 85.25 84 ILE A C 1
ATOM 666 O O . ILE A 1 84 ? -14.891 -2.602 19.836 1.00 85.25 84 ILE A O 1
ATOM 670 N N . GLN A 1 85 ? -16.104 -2.096 18.012 1.00 84.25 85 GLN A N 1
ATOM 671 C CA . GLN A 1 85 ? -17.405 -2.306 18.649 1.00 84.25 85 GLN A CA 1
ATOM 672 C C . GLN A 1 85 ? -17.536 -3.742 19.171 1.00 84.25 85 GLN A C 1
ATOM 674 O O . GLN A 1 85 ? -17.898 -3.952 20.325 1.00 84.25 85 GLN A O 1
ATOM 679 N N . SER A 1 86 ? -17.122 -4.723 18.366 1.00 83.69 86 SER A N 1
ATOM 680 C CA . SER A 1 86 ? -17.098 -6.137 18.751 1.00 83.69 86 SER A CA 1
ATOM 681 C C . SER A 1 86 ? -16.168 -6.416 19.935 1.00 83.69 86 SER A C 1
ATOM 683 O O . SER A 1 86 ? -16.456 -7.303 20.743 1.00 83.69 86 SER A O 1
ATOM 685 N N . THR A 1 87 ? -15.046 -5.698 20.042 1.00 82.19 87 THR A N 1
ATOM 686 C CA . THR A 1 87 ? -14.085 -5.880 21.142 1.00 82.19 87 THR A CA 1
ATOM 687 C C . THR A 1 87 ? -14.645 -5.337 22.453 1.00 82.19 87 THR A C 1
ATOM 689 O O . THR A 1 87 ? -14.530 -5.998 23.485 1.00 82.19 87 THR A O 1
ATOM 692 N N . ILE A 1 88 ? -15.330 -4.190 22.405 1.00 78.75 88 ILE A N 1
ATOM 693 C CA . ILE A 1 88 ? -16.036 -3.628 23.565 1.00 78.75 88 ILE A CA 1
ATOM 694 C C . ILE A 1 88 ? -17.180 -4.541 24.001 1.00 78.75 88 ILE A C 1
ATOM 696 O O . ILE A 1 88 ? -17.312 -4.831 25.190 1.00 78.75 88 ILE A O 1
ATOM 700 N N . ASP A 1 89 ? -17.980 -5.041 23.055 1.00 79.56 89 ASP A N 1
ATOM 701 C CA . ASP A 1 89 ? -19.091 -5.950 23.357 1.00 79.56 89 ASP A CA 1
ATOM 702 C C . ASP A 1 89 ? -18.598 -7.251 24.012 1.00 79.56 89 ASP A C 1
ATOM 704 O O . ASP A 1 89 ? -19.259 -7.805 24.894 1.00 79.56 89 ASP A O 1
ATOM 708 N N . SER A 1 90 ? -17.396 -7.700 23.643 1.00 78.12 90 SER A N 1
ATOM 709 C CA . SER A 1 90 ? -16.733 -8.875 24.222 1.00 78.12 90 SER A CA 1
ATOM 710 C C . SER A 1 90 ? -15.985 -8.587 25.536 1.00 78.12 90 SER A C 1
ATOM 712 O O . SER A 1 90 ? -15.306 -9.480 26.042 1.00 78.12 90 SER A O 1
ATOM 714 N N . LYS A 1 91 ? -16.104 -7.375 26.107 1.00 67.19 91 LYS A N 1
ATOM 715 C CA . LYS A 1 91 ? -15.387 -6.905 27.315 1.00 67.19 91 LYS A CA 1
ATOM 716 C C . LYS A 1 91 ? -13.854 -6.976 27.214 1.00 67.19 91 LYS A C 1
ATOM 718 O O . LYS A 1 91 ? -13.162 -7.102 28.223 1.00 67.19 91 LYS A O 1
ATOM 723 N N . GLY A 1 92 ? -13.311 -6.930 26.001 1.00 67.88 92 GLY A N 1
ATOM 724 C CA . GLY A 1 92 ? -11.872 -6.819 25.783 1.00 67.88 92 GLY A CA 1
ATOM 725 C C . GLY A 1 92 ? -11.401 -5.374 25.943 1.00 67.88 92 GLY A C 1
ATOM 726 O O . GLY A 1 92 ? -12.184 -4.440 25.778 1.00 67.88 92 GLY A O 1
ATOM 727 N N . GLN A 1 93 ? -10.110 -5.177 26.215 1.00 69.44 93 GLN A N 1
ATOM 728 C CA . GLN A 1 93 ? -9.473 -3.874 26.017 1.00 69.44 93 GLN A CA 1
ATOM 729 C C . GLN A 1 93 ? -9.100 -3.755 24.533 1.00 69.44 93 GLN A C 1
ATOM 731 O O . GLN A 1 93 ? -8.258 -4.527 24.069 1.00 69.44 93 GLN A O 1
ATOM 736 N N . PRO A 1 94 ? -9.731 -2.859 23.757 1.00 72.44 94 PRO A N 1
ATOM 737 C CA . PRO A 1 94 ? -9.374 -2.692 22.360 1.00 72.44 94 PRO A CA 1
ATOM 738 C C . PRO A 1 94 ? -8.024 -1.989 22.259 1.00 72.44 94 PRO A C 1
ATOM 740 O O . PRO A 1 94 ? -7.890 -0.821 22.619 1.00 72.44 94 PRO A O 1
ATOM 743 N N . GLU A 1 95 ? -7.029 -2.693 21.729 1.00 81.38 95 GLU A N 1
ATOM 744 C CA . GLU A 1 95 ? -5.770 -2.082 21.314 1.00 81.38 95 GLU A CA 1
ATOM 745 C C . GLU A 1 95 ? -5.987 -1.403 19.954 1.00 81.38 95 GLU A C 1
ATOM 747 O O . GLU A 1 95 ? -5.789 -1.986 18.887 1.00 81.38 95 GLU A O 1
ATOM 752 N N . VAL A 1 96 ? -6.512 -0.176 20.017 1.00 83.38 96 VAL A N 1
ATOM 753 C CA . VAL A 1 96 ? -6.987 0.611 18.867 1.00 83.38 96 VAL A CA 1
ATOM 754 C C . VAL A 1 96 ? -5.928 0.714 17.768 1.00 83.38 96 VAL A C 1
ATOM 756 O O . VAL A 1 96 ? -6.240 0.508 16.598 1.00 83.38 96 VAL A O 1
ATOM 759 N N . GLU A 1 97 ? -4.682 0.995 18.142 1.00 86.44 97 GLU A N 1
ATOM 760 C CA . GLU A 1 97 ? -3.572 1.162 17.202 1.00 86.44 97 GLU A CA 1
ATOM 761 C C . GLU A 1 97 ? -3.249 -0.145 16.464 1.00 86.44 97 GLU A C 1
ATOM 763 O O . GLU A 1 97 ? -3.181 -0.163 15.236 1.00 86.44 97 GLU A O 1
ATOM 768 N N . THR A 1 98 ? -3.168 -1.269 17.183 1.00 87.12 98 THR A N 1
ATOM 769 C CA . THR A 1 98 ? -2.940 -2.593 16.585 1.00 87.12 98 THR A CA 1
ATOM 770 C C . THR A 1 98 ? -4.066 -2.986 15.631 1.00 87.12 98 THR A C 1
ATOM 772 O O . THR A 1 98 ? -3.800 -3.455 14.524 1.00 87.12 98 THR A O 1
ATOM 775 N N . LEU A 1 99 ? -5.328 -2.768 16.015 1.00 87.12 99 LEU A N 1
ATOM 776 C CA . LEU A 1 99 ? -6.478 -3.060 15.152 1.00 87.12 99 LEU A CA 1
ATOM 777 C C . LEU A 1 99 ? -6.462 -2.213 13.875 1.00 87.12 99 LEU A C 1
ATOM 779 O O . LEU A 1 99 ? -6.739 -2.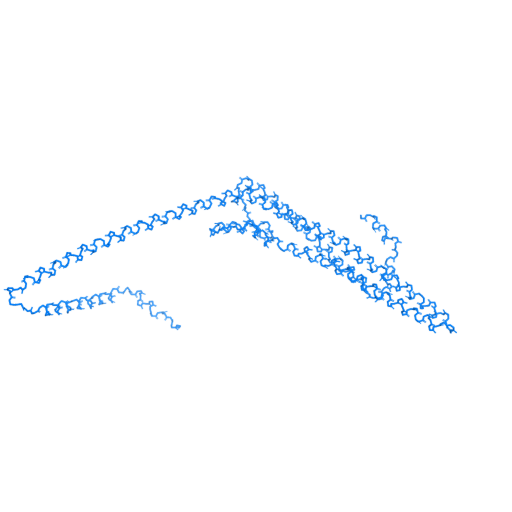728 12.791 1.00 87.12 99 LEU A O 1
ATOM 783 N N . LEU A 1 100 ? -6.116 -0.931 13.993 1.00 89.62 100 LEU A N 1
ATOM 784 C CA . LEU A 1 100 ? -6.014 -0.023 12.856 1.00 89.62 100 LEU A CA 1
ATOM 785 C C . LEU A 1 100 ? -4.881 -0.433 11.908 1.00 89.62 100 LEU A C 1
ATOM 787 O O . LEU A 1 100 ? -5.087 -0.488 10.694 1.00 89.62 100 LEU A O 1
ATOM 791 N N . ASN A 1 101 ? -3.720 -0.788 12.461 1.00 90.44 101 ASN A N 1
ATOM 792 C CA . ASN A 1 101 ? -2.567 -1.266 11.701 1.00 90.44 101 ASN A CA 1
ATOM 793 C C . ASN A 1 101 ? -2.904 -2.527 10.903 1.00 90.44 101 ASN A C 1
ATOM 795 O O . ASN A 1 101 ? -2.585 -2.612 9.721 1.00 90.44 101 ASN A O 1
ATOM 799 N N . VAL A 1 102 ? -3.608 -3.492 11.504 1.00 89.56 102 VAL A N 1
ATOM 800 C CA . VAL A 1 102 ? -4.012 -4.725 10.807 1.00 89.56 102 VAL A CA 1
ATOM 801 C C . VAL A 1 102 ? -4.943 -4.434 9.626 1.00 89.56 102 VAL A C 1
ATOM 803 O O . VAL A 1 102 ? -4.782 -5.036 8.562 1.00 89.56 102 VAL A O 1
ATOM 806 N N . GLU A 1 103 ? -5.891 -3.507 9.776 1.00 88.94 103 GLU A N 1
ATOM 807 C CA . GLU A 1 103 ? -6.830 -3.153 8.702 1.00 88.94 103 GLU A CA 1
ATOM 808 C C . GLU A 1 103 ? -6.179 -2.325 7.582 1.00 88.94 103 GLU A C 1
ATOM 810 O O . GLU A 1 103 ? -6.547 -2.477 6.414 1.00 88.94 103 GLU A O 1
ATOM 815 N N . LEU A 1 104 ? -5.200 -1.474 7.908 1.00 90.94 104 LEU A N 1
ATOM 816 C CA . LEU A 1 104 ? -4.474 -0.655 6.929 1.00 90.94 104 LEU A CA 1
ATOM 817 C C . LEU A 1 104 ? -3.293 -1.383 6.273 1.00 90.94 104 LEU A C 1
ATOM 819 O O . LEU A 1 104 ? -2.898 -1.009 5.165 1.00 90.94 104 LEU A O 1
ATOM 823 N N . ALA A 1 105 ? -2.796 -2.471 6.869 1.00 89.69 105 ALA A N 1
ATOM 824 C CA . ALA A 1 105 ? -1.661 -3.246 6.365 1.00 89.69 105 ALA A CA 1
ATOM 825 C C . ALA A 1 105 ? -1.835 -3.720 4.911 1.00 89.69 105 ALA A C 1
ATOM 827 O O . ALA A 1 105 ? -0.852 -3.920 4.193 1.00 89.69 105 ALA A O 1
ATOM 828 N N . SER A 1 106 ? -3.074 -3.910 4.434 1.00 88.19 106 SER A N 1
ATOM 829 C CA . SER A 1 106 ? -3.314 -4.244 3.026 1.00 88.19 106 SER A CA 1
ATOM 830 C C . SER A 1 106 ? -2.915 -3.114 2.075 1.00 88.19 106 SER A C 1
ATOM 832 O O . SER A 1 106 ? -2.387 -3.390 1.000 1.00 88.19 106 SER A O 1
ATOM 834 N N . TYR A 1 107 ? -3.145 -1.856 2.458 1.00 90.31 107 TYR A N 1
ATOM 835 C CA . TYR A 1 107 ? -2.812 -0.689 1.641 1.00 90.31 107 TYR A CA 1
ATOM 836 C C . TYR A 1 107 ? -1.310 -0.418 1.639 1.00 90.31 107 TYR A C 1
ATOM 838 O O . TYR A 1 107 ? -0.733 -0.220 0.570 1.00 90.31 107 TYR A O 1
ATOM 846 N N . GLU A 1 108 ? -0.666 -0.510 2.805 1.00 89.94 108 GLU A N 1
ATOM 847 C CA . GLU A 1 108 ? 0.794 -0.403 2.932 1.00 89.94 108 GLU A CA 1
ATOM 848 C C . GLU A 1 108 ? 1.507 -1.458 2.083 1.00 89.94 108 GLU A C 1
ATOM 850 O O . GLU A 1 108 ? 2.444 -1.151 1.349 1.00 89.94 108 GLU A O 1
ATOM 855 N N . ARG A 1 109 ? 1.007 -2.702 2.086 1.00 90.44 109 ARG A N 1
ATOM 856 C CA . ARG A 1 109 ? 1.566 -3.786 1.266 1.00 90.44 109 ARG A CA 1
ATOM 857 C C . ARG A 1 109 ? 1.505 -3.479 -0.229 1.00 90.44 109 ARG A C 1
ATOM 859 O O . ARG A 1 109 ? 2.461 -3.771 -0.943 1.00 90.44 109 ARG A O 1
ATOM 866 N N . ILE A 1 110 ? 0.403 -2.906 -0.714 1.00 88.06 110 ILE A N 1
ATOM 867 C CA . ILE A 1 110 ? 0.281 -2.499 -2.123 1.00 88.06 110 ILE A CA 1
ATOM 868 C C . ILE A 1 110 ? 1.245 -1.342 -2.419 1.00 88.06 110 ILE A C 1
ATOM 870 O O . ILE A 1 110 ? 1.916 -1.366 -3.450 1.00 88.06 110 ILE A O 1
ATOM 874 N N . GLY A 1 111 ? 1.372 -0.375 -1.503 1.00 88.94 111 GLY A N 1
ATOM 875 C CA . GLY A 1 111 ? 2.341 0.720 -1.607 1.00 88.94 111 GLY A CA 1
ATOM 876 C C . GLY A 1 111 ? 3.782 0.218 -1.737 1.00 88.94 111 GLY A C 1
ATOM 877 O O . GLY A 1 111 ? 4.486 0.598 -2.673 1.00 88.94 111 GLY A O 1
ATOM 878 N N . HIS A 1 112 ? 4.191 -0.721 -0.881 1.00 91.25 112 HIS A N 1
ATOM 879 C CA . HIS A 1 112 ? 5.510 -1.353 -0.961 1.00 91.25 112 HIS A CA 1
ATOM 880 C C . HIS A 1 112 ? 5.722 -2.139 -2.259 1.00 91.25 112 HIS A C 1
ATOM 882 O O . HIS A 1 112 ? 6.819 -2.122 -2.811 1.00 91.25 112 HIS A O 1
ATOM 888 N N . MET A 1 113 ? 4.693 -2.800 -2.799 1.00 91.00 113 MET A N 1
ATOM 889 C CA . MET A 1 113 ? 4.812 -3.483 -4.094 1.00 91.00 113 MET A CA 1
ATOM 890 C C . MET A 1 113 ? 5.124 -2.505 -5.233 1.00 91.00 113 MET A C 1
ATOM 892 O O . MET A 1 113 ? 5.965 -2.809 -6.076 1.00 91.00 113 MET A O 1
ATOM 896 N N . VAL A 1 114 ? 4.511 -1.318 -5.246 1.00 91.81 114 VAL A N 1
ATOM 897 C CA . VAL A 1 114 ? 4.825 -0.263 -6.228 1.00 91.81 114 VAL A CA 1
ATOM 898 C C . VAL A 1 114 ? 6.277 0.207 -6.088 1.00 91.81 114 VAL A C 1
ATOM 900 O O . VAL A 1 114 ? 6.964 0.390 -7.095 1.00 91.81 114 VAL A O 1
ATOM 903 N N . GLU A 1 115 ? 6.766 0.368 -4.859 1.00 93.00 115 GLU A N 1
ATOM 904 C CA . GLU A 1 115 ? 8.159 0.744 -4.597 1.00 93.00 115 GLU A CA 1
ATOM 905 C C . GLU A 1 115 ? 9.147 -0.320 -5.102 1.00 93.00 115 GLU A C 1
ATOM 907 O O . GLU A 1 115 ? 10.123 0.003 -5.785 1.00 93.00 115 GLU A O 1
ATOM 912 N N . LEU A 1 116 ? 8.867 -1.601 -4.839 1.00 93.94 116 LEU A N 1
ATOM 913 C CA . LEU A 1 116 ? 9.666 -2.722 -5.341 1.00 93.94 116 LEU A CA 1
ATOM 914 C C . LEU A 1 116 ? 9.696 -2.752 -6.869 1.00 93.94 116 LEU A C 1
ATOM 916 O O . LEU A 1 116 ? 10.759 -2.943 -7.458 1.00 93.94 116 LEU A O 1
ATOM 920 N N . VAL A 1 117 ? 8.551 -2.515 -7.513 1.00 94.06 117 VAL A N 1
ATOM 921 C CA . VAL A 1 117 ? 8.463 -2.386 -8.970 1.00 94.06 117 VAL A CA 1
ATOM 922 C C . VAL A 1 117 ? 9.363 -1.247 -9.459 1.00 94.06 117 VAL A C 1
ATOM 924 O O . VAL A 1 117 ? 10.148 -1.454 -10.381 1.00 94.06 117 VAL A O 1
ATOM 927 N N . GLY A 1 118 ? 9.340 -0.082 -8.806 1.00 93.75 118 GLY A N 1
ATOM 928 C CA . GLY A 1 118 ? 10.236 1.037 -9.120 1.00 93.75 118 GLY A CA 1
ATOM 929 C C . GLY A 1 118 ? 11.722 0.667 -9.039 1.00 93.75 118 GLY A C 1
ATOM 930 O O . GLY A 1 118 ? 12.480 0.965 -9.962 1.00 93.75 118 GLY A O 1
ATOM 931 N N . ASN A 1 119 ? 12.131 -0.049 -7.989 1.00 95.00 119 ASN A N 1
ATOM 932 C CA . ASN A 1 119 ? 13.511 -0.521 -7.830 1.00 95.00 119 ASN A CA 1
ATOM 933 C C . ASN A 1 119 ? 13.908 -1.544 -8.908 1.00 95.00 119 ASN A C 1
ATOM 935 O O . ASN A 1 119 ? 15.019 -1.483 -9.436 1.00 95.00 119 ASN A O 1
ATOM 939 N N . LEU A 1 120 ? 12.996 -2.446 -9.283 1.00 94.75 120 LEU A N 1
ATOM 940 C CA . LEU A 1 120 ? 13.216 -3.404 -10.368 1.00 94.75 120 LEU A CA 1
ATOM 941 C C . LEU A 1 120 ? 13.346 -2.723 -11.735 1.00 94.75 120 LEU A C 1
ATOM 943 O O . LEU A 1 120 ? 14.130 -3.171 -12.564 1.00 94.75 120 LEU A O 1
ATOM 947 N N . LEU A 1 121 ? 12.633 -1.622 -11.987 1.00 94.06 121 LEU A N 1
ATOM 948 C CA . LEU A 1 121 ? 12.810 -0.855 -13.224 1.00 94.06 121 LEU A CA 1
ATOM 949 C C . LEU A 1 121 ? 14.223 -0.278 -13.356 1.00 94.06 121 LEU A C 1
ATOM 951 O O . LEU A 1 121 ? 14.775 -0.255 -14.455 1.00 94.06 121 LEU A O 1
ATOM 955 N N . ILE A 1 122 ? 14.815 0.177 -12.250 1.00 94.94 122 ILE A N 1
ATOM 956 C CA . ILE A 1 122 ? 16.181 0.713 -12.247 1.00 94.94 122 ILE A CA 1
ATOM 957 C C . ILE A 1 122 ? 17.179 -0.400 -12.571 1.00 94.94 122 ILE A C 1
ATOM 959 O O . ILE A 1 122 ? 18.044 -0.220 -13.430 1.00 94.94 122 ILE A O 1
ATOM 963 N N . THR A 1 123 ? 17.052 -1.566 -11.928 1.00 95.06 123 THR A N 1
ATOM 964 C CA . THR A 1 123 ? 17.946 -2.704 -12.196 1.00 95.06 123 THR A CA 1
ATOM 965 C C . THR A 1 123 ? 17.790 -3.212 -13.626 1.00 95.06 123 THR A C 1
ATOM 967 O O . THR A 1 123 ? 18.786 -3.528 -14.273 1.00 95.06 123 THR A O 1
ATOM 970 N N . LEU A 1 124 ? 16.571 -3.207 -14.164 1.00 92.75 124 LEU A N 1
ATOM 971 C CA . LEU A 1 124 ? 16.303 -3.551 -15.557 1.00 92.75 124 LEU A CA 1
ATOM 972 C C . LEU A 1 124 ? 16.924 -2.538 -16.534 1.00 92.75 124 LEU A C 1
ATOM 974 O O . LEU A 1 124 ? 17.463 -2.932 -17.567 1.00 92.75 124 LEU A O 1
ATOM 978 N N . GLY A 1 125 ? 16.926 -1.249 -16.178 1.00 92.38 125 GLY A N 1
ATOM 979 C CA . GLY A 1 125 ? 17.643 -0.206 -16.914 1.00 92.38 125 GLY A CA 1
ATOM 980 C C . GLY A 1 125 ? 19.152 -0.461 -16.976 1.00 92.38 125 GLY A C 1
ATOM 981 O O . GLY A 1 125 ? 19.729 -0.383 -18.060 1.00 92.38 125 GLY A O 1
ATOM 982 N N . LEU A 1 126 ? 19.764 -0.850 -15.848 1.00 94.69 126 LEU A N 1
ATOM 983 C CA . LEU A 1 126 ? 21.183 -1.234 -15.771 1.00 94.69 126 LEU A CA 1
ATOM 984 C C . LEU A 1 126 ? 21.499 -2.494 -16.594 1.00 94.69 126 LEU A C 1
ATOM 986 O O . LEU A 1 126 ? 22.531 -2.555 -17.261 1.00 94.69 126 LEU A O 1
ATOM 990 N N . ILE A 1 127 ? 20.608 -3.492 -16.593 1.00 92.81 127 ILE A N 1
ATOM 991 C CA . ILE A 1 127 ? 20.737 -4.682 -17.455 1.00 92.81 127 ILE A CA 1
ATOM 992 C C . ILE A 1 127 ? 20.705 -4.273 -18.932 1.00 92.81 127 ILE A C 1
ATOM 994 O O . ILE A 1 127 ? 21.510 -4.762 -19.727 1.00 92.81 127 ILE A O 1
ATOM 998 N N . GLY A 1 128 ? 19.828 -3.334 -19.296 1.00 90.75 128 GLY A N 1
ATOM 999 C CA . GLY A 1 128 ? 19.795 -2.750 -20.633 1.00 90.75 128 GLY A CA 1
ATOM 1000 C C . GLY A 1 128 ? 21.119 -2.083 -21.021 1.00 90.75 128 GLY A C 1
ATOM 1001 O O . GLY A 1 128 ? 21.575 -2.258 -22.149 1.00 90.75 128 GLY A O 1
ATOM 1002 N N . THR A 1 129 ? 21.812 -1.425 -20.081 1.00 92.56 129 THR A N 1
ATOM 1003 C CA . THR A 1 129 ? 23.161 -0.884 -20.323 1.00 92.56 129 THR A CA 1
ATOM 1004 C C . THR A 1 129 ? 24.158 -1.984 -20.675 1.00 92.56 129 THR A C 1
ATOM 1006 O O . THR A 1 129 ? 24.890 -1.859 -21.653 1.00 92.56 129 THR A O 1
ATOM 1009 N N . VAL A 1 130 ? 24.186 -3.074 -19.903 1.00 94.25 130 VAL A N 1
ATOM 1010 C CA . VAL A 1 130 ? 25.106 -4.202 -20.135 1.00 94.25 130 VAL A CA 1
ATOM 1011 C C . VAL A 1 130 ? 24.843 -4.844 -21.498 1.00 94.25 130 VAL A C 1
ATOM 1013 O O . VAL A 1 130 ? 25.780 -5.126 -22.249 1.00 94.25 130 VAL A O 1
ATOM 1016 N N . MET A 1 131 ? 23.571 -5.016 -21.856 1.00 90.25 131 MET A N 1
ATOM 1017 C CA . MET A 1 131 ? 23.167 -5.540 -23.161 1.00 90.25 131 MET A CA 1
ATOM 1018 C C . MET A 1 131 ? 23.564 -4.597 -24.302 1.00 90.25 131 MET A C 1
ATOM 1020 O O . MET A 1 131 ? 24.164 -5.042 -25.280 1.00 90.25 131 MET A O 1
ATOM 1024 N N . GLY A 1 132 ? 23.318 -3.292 -24.169 1.00 89.94 132 GLY A N 1
ATOM 1025 C CA . GLY A 1 132 ? 23.687 -2.311 -25.190 1.00 89.94 132 GLY A CA 1
ATOM 1026 C C . GLY A 1 132 ? 25.203 -2.152 -25.355 1.00 89.94 132 GLY A C 1
ATOM 1027 O O . GLY A 1 132 ? 25.692 -2.044 -26.480 1.00 89.94 132 GLY A O 1
ATOM 1028 N N . LEU A 1 133 ? 25.984 -2.248 -24.272 1.00 92.94 133 LEU A N 1
ATOM 1029 C CA . LEU A 1 133 ? 27.450 -2.316 -24.346 1.00 92.94 133 LEU A CA 1
ATOM 1030 C C . LEU A 1 133 ? 27.927 -3.593 -25.049 1.00 92.94 133 LEU A C 1
ATOM 1032 O O . LEU A 1 133 ? 28.852 -3.534 -25.855 1.00 92.94 133 LEU A O 1
ATOM 1036 N N . THR A 1 134 ? 27.266 -4.727 -24.814 1.00 91.00 134 THR A N 1
ATOM 1037 C CA . THR A 1 134 ? 27.571 -5.989 -25.508 1.00 91.00 134 THR A CA 1
ATOM 1038 C C . THR A 1 134 ? 27.296 -5.877 -27.012 1.00 91.00 134 THR A C 1
ATOM 1040 O O . THR A 1 134 ? 28.134 -6.265 -27.827 1.00 91.00 134 THR A O 1
ATOM 1043 N N . LEU A 1 135 ? 26.170 -5.271 -27.405 1.00 88.50 135 LEU A N 1
ATOM 1044 C CA . LEU A 1 135 ? 25.865 -4.963 -28.810 1.00 88.50 135 LEU A CA 1
ATOM 1045 C C . LEU A 1 135 ? 26.878 -3.983 -29.419 1.00 88.50 135 LEU A C 1
ATOM 1047 O O . LEU A 1 135 ? 27.286 -4.136 -30.567 1.00 88.50 135 LEU A O 1
ATOM 1051 N N . THR A 1 136 ? 27.335 -3.011 -28.628 1.00 91.31 136 THR A N 1
ATOM 1052 C CA . THR A 1 136 ? 28.357 -2.048 -29.058 1.00 91.31 136 THR A CA 1
ATOM 1053 C C . THR A 1 136 ? 29.676 -2.749 -29.370 1.00 91.31 136 THR A C 1
ATOM 1055 O O . THR A 1 136 ? 30.241 -2.562 -30.446 1.00 91.31 136 THR A O 1
ATOM 1058 N N . LEU A 1 137 ? 30.147 -3.593 -28.449 1.00 93.50 137 LEU A N 1
ATOM 1059 C CA . LEU A 1 137 ? 31.392 -4.343 -28.606 1.00 93.50 137 LEU A CA 1
ATOM 1060 C C . LEU A 1 137 ? 31.322 -5.315 -29.784 1.00 93.50 137 LEU A C 1
ATOM 1062 O O . LEU A 1 137 ? 32.243 -5.333 -30.591 1.00 93.50 137 LEU A O 1
ATOM 1066 N N . THR A 1 138 ? 30.223 -6.059 -29.924 1.00 89.25 138 THR A N 1
ATOM 1067 C CA . THR A 1 138 ? 30.040 -7.002 -31.042 1.00 89.25 138 THR A CA 1
ATOM 1068 C C . THR A 1 138 ? 29.964 -6.301 -32.403 1.00 89.25 138 THR A C 1
ATOM 1070 O O . THR A 1 138 ? 30.534 -6.789 -33.379 1.00 89.25 138 THR A O 1
ATOM 1073 N N . GLY A 1 139 ? 29.331 -5.124 -32.482 1.00 88.31 139 GLY A N 1
ATOM 1074 C CA . GLY A 1 139 ? 29.332 -4.299 -33.694 1.00 88.31 139 GLY A CA 1
ATOM 1075 C C . GLY A 1 139 ? 30.728 -3.780 -34.061 1.00 88.31 139 GLY A C 1
ATOM 1076 O O . GLY A 1 139 ? 31.128 -3.823 -35.228 1.00 88.31 139 GLY A O 1
ATOM 1077 N N . LEU A 1 140 ? 31.509 -3.344 -33.068 1.00 91.44 140 LEU A N 1
ATOM 1078 C CA . LEU A 1 140 ? 32.884 -2.881 -33.279 1.00 91.44 140 LEU A CA 1
ATOM 1079 C C . LEU A 1 140 ? 33.827 -4.015 -33.691 1.00 91.44 140 LEU A C 1
ATOM 1081 O O . LEU A 1 140 ? 34.618 -3.819 -34.611 1.00 91.44 140 LEU A O 1
ATOM 1085 N N . THR A 1 141 ? 33.735 -5.198 -33.075 1.00 89.56 141 THR A N 1
ATOM 1086 C CA . THR A 1 141 ? 34.552 -6.358 -33.471 1.00 89.56 141 THR A CA 1
ATOM 1087 C C . THR A 1 141 ? 34.241 -6.796 -34.898 1.00 89.56 141 THR A C 1
ATOM 1089 O O . THR A 1 141 ? 35.169 -6.994 -35.674 1.00 89.56 141 THR A O 1
ATOM 1092 N N . GLY A 1 142 ? 32.961 -6.828 -35.290 1.00 85.56 142 GLY A N 1
ATOM 1093 C CA . GLY A 1 142 ? 32.578 -7.119 -36.677 1.00 85.56 142 GLY A CA 1
ATOM 1094 C C . GLY A 1 142 ? 33.085 -6.069 -37.675 1.00 85.56 142 GLY A C 1
ATOM 1095 O O . GLY A 1 142 ? 33.506 -6.408 -38.777 1.00 85.56 142 GLY A O 1
ATOM 1096 N N . SER A 1 143 ? 33.124 -4.792 -37.274 1.00 88.44 143 SER A N 1
ATOM 1097 C CA . SER A 1 143 ? 33.695 -3.717 -38.104 1.00 88.44 143 SER A CA 1
ATOM 1098 C C . SER A 1 143 ? 35.211 -3.846 -38.273 1.00 88.44 143 SER A C 1
ATOM 1100 O O . SER A 1 143 ? 35.739 -3.554 -39.343 1.00 88.44 143 SER A O 1
ATOM 1102 N N . LEU A 1 144 ? 35.912 -4.260 -37.211 1.00 88.44 144 LEU A N 1
ATOM 1103 C CA . LEU A 1 144 ? 37.362 -4.475 -37.202 1.00 88.44 144 LEU A CA 1
ATOM 1104 C C . LEU A 1 144 ? 37.766 -5.678 -38.061 1.00 88.44 144 LEU A C 1
ATOM 1106 O O . LEU A 1 144 ? 38.779 -5.608 -38.746 1.00 88.44 144 LEU A O 1
ATOM 1110 N N . GLU A 1 145 ? 36.973 -6.749 -38.063 1.00 84.56 145 GLU A N 1
ATOM 1111 C CA . GLU A 1 145 ? 37.194 -7.919 -38.926 1.00 84.56 145 GLU A CA 1
ATOM 1112 C C . GLU A 1 145 ? 36.969 -7.599 -40.412 1.00 84.56 145 GLU A C 1
ATOM 1114 O O . GLU A 1 145 ? 37.682 -8.111 -41.272 1.00 84.56 145 GLU A O 1
ATOM 1119 N N . ALA A 1 146 ? 36.024 -6.706 -40.718 1.00 83.12 146 ALA A N 1
ATOM 1120 C CA . ALA A 1 146 ? 35.756 -6.234 -42.078 1.00 83.12 146 ALA A CA 1
ATOM 1121 C C . ALA A 1 146 ? 36.783 -5.202 -42.595 1.00 83.12 146 ALA A C 1
ATOM 1123 O O . ALA A 1 146 ? 36.787 -4.854 -43.784 1.00 83.12 146 ALA A O 1
ATOM 1124 N N . LEU A 1 147 ? 37.655 -4.695 -41.714 1.00 80.25 147 LEU A N 1
ATOM 1125 C CA . LEU A 1 147 ? 38.601 -3.625 -42.011 1.00 80.25 147 LEU A CA 1
ATOM 1126 C C . LEU A 1 147 ? 39.645 -4.093 -43.040 1.00 80.25 147 LEU A C 1
ATOM 1128 O O . LEU A 1 147 ? 40.573 -4.833 -42.727 1.00 80.25 147 LEU A O 1
ATOM 1132 N N . GLY A 1 148 ? 39.498 -3.623 -44.282 1.00 74.00 148 GLY A N 1
ATOM 1133 C CA . GLY A 1 148 ? 40.409 -3.929 -45.392 1.00 74.00 148 GLY A CA 1
ATOM 1134 C C . GLY A 1 148 ? 39.903 -4.973 -46.393 1.00 74.00 148 GLY A C 1
ATOM 1135 O O . GLY A 1 148 ? 40.644 -5.307 -47.317 1.00 74.00 148 GLY A O 1
ATOM 1136 N N . HIS A 1 149 ? 38.669 -5.471 -46.250 1.00 76.56 149 HIS A N 1
ATOM 1137 C CA . HIS A 1 149 ? 38.056 -6.391 -47.220 1.00 76.56 149 HIS A CA 1
ATOM 1138 C C . HIS A 1 149 ? 36.678 -5.943 -47.713 1.00 76.56 149 HIS A C 1
ATOM 1140 O O . HIS A 1 149 ? 36.418 -6.058 -48.908 1.00 76.56 149 HIS A O 1
ATOM 1146 N N . ASP A 1 150 ? 35.819 -5.408 -46.837 1.00 83.81 150 ASP A N 1
ATOM 1147 C CA . ASP A 1 150 ? 34.436 -5.093 -47.204 1.00 83.81 150 ASP A CA 1
ATOM 1148 C C . ASP A 1 150 ? 33.919 -3.829 -46.495 1.00 83.81 150 ASP A C 1
ATOM 1150 O O . ASP A 1 150 ? 33.692 -3.791 -45.282 1.00 83.81 150 ASP A O 1
ATOM 1154 N N . GLN A 1 151 ? 33.757 -2.758 -47.274 1.00 83.00 151 GLN A N 1
ATOM 1155 C CA . GLN A 1 151 ? 33.343 -1.447 -46.778 1.00 83.00 151 GLN A CA 1
ATOM 1156 C C . GLN A 1 151 ? 31.876 -1.433 -46.314 1.00 83.00 151 GLN A C 1
ATOM 1158 O O . GLN A 1 151 ? 31.534 -0.661 -45.413 1.00 83.00 151 GLN A O 1
ATOM 1163 N N . GLU A 1 152 ? 31.014 -2.284 -46.879 1.00 86.75 152 GLU A N 1
ATOM 1164 C CA . GLU A 1 152 ? 29.613 -2.378 -46.457 1.00 86.75 152 GLU A CA 1
ATOM 1165 C C . GLU A 1 152 ? 29.495 -3.044 -45.085 1.00 86.75 152 GLU A C 1
ATOM 1167 O O . GLU A 1 152 ? 28.806 -2.516 -44.206 1.00 86.75 152 GLU A O 1
ATOM 1172 N N . MET A 1 153 ? 30.237 -4.132 -44.846 1.00 82.62 153 MET A N 1
ATOM 1173 C CA . MET A 1 153 ? 30.264 -4.791 -43.533 1.00 82.62 153 MET A CA 1
ATOM 1174 C C . MET A 1 153 ? 30.827 -3.882 -42.435 1.00 82.62 153 MET A C 1
ATOM 1176 O O . MET A 1 153 ? 30.318 -3.883 -41.312 1.00 82.62 153 MET A O 1
ATOM 1180 N N . LEU A 1 154 ? 31.821 -3.053 -42.761 1.00 88.38 154 LEU A N 1
ATOM 1181 C CA . LEU A 1 154 ? 32.378 -2.066 -41.836 1.00 88.38 154 LEU A CA 1
ATOM 1182 C C . LEU A 1 154 ? 31.322 -1.024 -41.430 1.00 88.38 154 LEU A C 1
ATOM 1184 O O . LEU A 1 154 ? 31.115 -0.770 -40.241 1.00 88.38 154 LEU A O 1
ATOM 1188 N N . LEU A 1 155 ? 30.602 -0.450 -42.400 1.00 88.12 155 LEU A N 1
ATOM 1189 C CA . LEU A 1 155 ? 29.520 0.500 -42.118 1.00 88.12 155 LEU A CA 1
ATOM 1190 C C . LEU A 1 155 ? 28.381 -0.144 -41.320 1.00 88.12 155 LEU A C 1
ATOM 1192 O O . LEU A 1 155 ? 27.792 0.506 -40.452 1.00 88.12 155 LEU A O 1
ATOM 1196 N N . GLN A 1 156 ? 28.074 -1.412 -41.587 1.00 87.56 156 GLN A N 1
ATOM 1197 C CA . GLN A 1 156 ? 27.040 -2.139 -40.865 1.00 87.56 156 GLN A CA 1
ATOM 1198 C C . GLN A 1 156 ? 27.430 -2.404 -39.408 1.00 87.56 156 GLN A C 1
ATOM 1200 O O . GLN A 1 156 ? 26.622 -2.141 -38.516 1.00 87.56 156 GLN A O 1
ATOM 1205 N N . GLY A 1 157 ? 28.665 -2.830 -39.139 1.00 86.31 157 GLY A N 1
ATOM 1206 C CA . GLY A 1 157 ? 29.150 -3.014 -37.771 1.00 86.31 157 GLY A CA 1
ATOM 1207 C C . GLY A 1 157 ? 29.181 -1.703 -36.970 1.00 86.31 157 GLY A C 1
ATOM 1208 O O . GLY A 1 157 ? 28.780 -1.692 -35.805 1.00 86.31 157 GLY A O 1
ATOM 1209 N N . LEU A 1 158 ? 29.537 -0.574 -37.600 1.00 88.06 158 LEU A N 1
ATOM 1210 C CA . LEU A 1 158 ? 29.476 0.759 -36.983 1.00 88.06 158 LEU A CA 1
ATOM 1211 C C . LEU A 1 158 ? 28.040 1.174 -36.642 1.00 88.06 158 LEU A C 1
ATOM 1213 O O . LEU A 1 158 ? 27.796 1.695 -35.552 1.00 88.06 158 LEU A O 1
ATOM 1217 N N . ARG A 1 159 ? 27.077 0.922 -37.539 1.00 87.19 159 ARG A N 1
ATOM 1218 C CA . ARG A 1 159 ? 25.650 1.174 -37.270 1.00 87.19 159 ARG A CA 1
ATOM 1219 C C . ARG A 1 159 ? 25.147 0.334 -36.102 1.00 87.19 159 ARG A C 1
ATOM 1221 O O . ARG A 1 159 ? 24.487 0.877 -35.220 1.00 87.19 159 ARG A O 1
ATOM 1228 N N . THR A 1 160 ? 25.498 -0.950 -36.057 1.00 86.62 160 THR A N 1
ATOM 1229 C CA . THR A 1 160 ? 25.163 -1.829 -34.928 1.00 86.62 160 THR A CA 1
ATOM 1230 C C . THR A 1 160 ? 25.798 -1.333 -33.634 1.00 86.62 160 THR A C 1
ATOM 1232 O O . THR A 1 160 ? 25.132 -1.299 -32.600 1.00 86.62 160 THR A O 1
ATOM 1235 N N . ALA A 1 161 ? 27.052 -0.878 -33.688 1.00 89.75 161 ALA A N 1
ATOM 1236 C CA . ALA A 1 161 ? 27.734 -0.355 -32.517 1.00 89.75 161 ALA A CA 1
ATOM 1237 C C . ALA A 1 161 ? 27.053 0.908 -31.964 1.00 89.75 161 ALA A C 1
ATOM 1239 O O . ALA A 1 161 ? 26.795 1.012 -30.764 1.00 89.75 161 ALA A O 1
ATOM 1240 N N . MET A 1 162 ? 26.698 1.848 -32.843 1.00 89.56 162 MET A N 1
ATOM 1241 C CA . MET A 1 162 ? 25.966 3.057 -32.458 1.00 89.56 162 MET A CA 1
ATOM 1242 C C . MET A 1 162 ? 24.552 2.755 -31.953 1.00 89.56 162 MET A C 1
ATOM 1244 O O . MET A 1 162 ? 24.107 3.375 -30.987 1.00 89.56 162 MET A O 1
ATOM 1248 N N . ALA A 1 163 ? 23.865 1.775 -32.545 1.00 85.69 163 ALA A N 1
ATOM 1249 C CA . ALA A 1 163 ? 22.567 1.318 -32.059 1.00 85.69 163 ALA A CA 1
ATOM 1250 C C . ALA A 1 163 ? 22.672 0.731 -30.641 1.00 85.69 163 ALA A C 1
ATOM 1252 O O . ALA A 1 163 ? 21.883 1.097 -29.772 1.00 85.69 163 ALA A O 1
ATOM 1253 N N . GLY A 1 164 ? 23.686 -0.100 -30.372 1.00 87.00 164 GLY A N 1
ATOM 1254 C CA . GLY A 1 164 ? 23.956 -0.650 -29.040 1.00 87.00 164 GLY A CA 1
ATOM 1255 C C . GLY A 1 164 ? 24.155 0.442 -27.985 1.00 87.00 164 GLY A C 1
ATOM 1256 O O . GLY A 1 164 ? 23.536 0.400 -26.919 1.00 87.00 164 GLY A O 1
ATOM 1257 N N . MET A 1 165 ? 24.923 1.482 -28.307 1.00 91.31 165 MET A N 1
ATOM 1258 C CA . MET A 1 165 ? 25.122 2.627 -27.415 1.00 91.31 165 MET A CA 1
ATOM 1259 C C . MET A 1 165 ? 23.813 3.382 -27.145 1.00 91.31 165 MET A C 1
ATOM 1261 O O . MET A 1 165 ? 23.516 3.709 -25.994 1.00 91.31 165 MET A O 1
ATOM 1265 N N . GLY A 1 166 ? 23.007 3.610 -28.187 1.00 87.50 166 GLY A N 1
ATOM 1266 C CA . GLY A 1 166 ? 21.683 4.220 -28.065 1.00 87.50 166 GLY A CA 1
ATOM 1267 C C . GLY A 1 166 ? 20.759 3.413 -27.153 1.00 87.50 166 GLY A C 1
ATOM 1268 O O . GLY A 1 166 ? 20.182 3.973 -26.222 1.00 87.50 166 GLY A O 1
ATOM 1269 N N . THR A 1 167 ? 20.678 2.091 -27.350 1.00 85.75 167 THR A N 1
ATOM 1270 C CA . THR A 1 167 ? 19.857 1.212 -26.498 1.00 85.75 167 THR A CA 1
ATOM 1271 C C . THR A 1 167 ? 20.288 1.276 -25.036 1.00 85.75 167 THR A C 1
ATOM 1273 O O . THR A 1 167 ? 19.440 1.496 -24.177 1.00 85.75 167 THR A O 1
ATOM 1276 N N . ALA A 1 168 ? 21.595 1.210 -24.750 1.00 90.56 168 ALA A N 1
ATOM 1277 C CA . ALA A 1 168 ? 22.119 1.308 -23.390 1.00 90.56 168 ALA A CA 1
ATOM 1278 C C . ALA A 1 168 ? 21.721 2.626 -22.714 1.00 90.56 168 ALA A C 1
ATOM 1280 O O . ALA A 1 168 ? 21.302 2.636 -21.554 1.00 90.56 168 ALA A O 1
ATOM 1281 N N . PHE A 1 169 ? 21.845 3.746 -23.428 1.00 89.62 169 PHE A N 1
ATOM 1282 C CA . PHE A 1 169 ? 21.488 5.056 -22.899 1.00 89.62 169 PHE A CA 1
ATOM 1283 C C . PHE A 1 169 ? 19.984 5.157 -22.613 1.00 89.62 169 PHE A C 1
ATOM 1285 O O . PHE A 1 169 ? 19.592 5.512 -21.498 1.00 89.62 169 PHE A O 1
ATOM 1292 N N . TYR A 1 170 ? 19.138 4.791 -23.579 1.00 87.31 170 TYR A N 1
ATOM 1293 C CA . TYR A 1 170 ? 17.688 4.917 -23.444 1.00 87.31 170 TYR A CA 1
ATOM 1294 C C . TYR A 1 170 ? 17.101 3.980 -22.390 1.00 87.31 170 TYR A C 1
ATOM 1296 O O . TYR A 1 170 ? 16.286 4.435 -21.590 1.00 87.31 170 TYR A O 1
ATOM 1304 N N . THR A 1 171 ? 17.522 2.714 -22.315 1.00 89.69 171 THR A N 1
ATOM 1305 C CA . THR A 1 171 ? 17.015 1.788 -21.286 1.00 89.69 171 THR A CA 1
ATOM 1306 C C . THR A 1 171 ? 17.371 2.266 -19.882 1.00 89.69 171 THR A C 1
ATOM 1308 O O . THR A 1 171 ? 16.546 2.179 -18.972 1.00 89.69 171 THR A O 1
ATOM 1311 N N . THR A 1 172 ? 18.574 2.826 -19.707 1.00 92.25 172 THR A N 1
ATOM 1312 C CA . THR A 1 172 ? 19.028 3.374 -18.420 1.00 92.25 172 THR A CA 1
ATOM 1313 C C . THR A 1 172 ? 18.226 4.609 -18.039 1.00 92.25 172 THR A C 1
ATOM 1315 O O . THR A 1 172 ? 17.714 4.694 -16.923 1.00 92.25 172 THR A O 1
ATOM 1318 N N . LEU A 1 173 ? 18.076 5.554 -18.973 1.00 91.69 173 LEU A N 1
ATOM 1319 C CA . LEU A 1 173 ? 17.299 6.773 -18.765 1.00 91.69 173 LEU A CA 1
ATOM 1320 C C . LEU A 1 173 ? 15.844 6.437 -18.419 1.00 91.69 173 LEU A C 1
ATOM 1322 O O . LEU A 1 173 ? 15.290 6.977 -17.464 1.00 91.69 173 LEU A O 1
ATOM 1326 N N . LEU A 1 174 ? 15.236 5.520 -19.169 1.00 89.50 174 LEU A N 1
ATOM 1327 C CA . LEU A 1 174 ? 13.845 5.125 -18.999 1.00 89.50 174 LEU A CA 1
ATOM 1328 C C . LEU A 1 174 ? 13.644 4.405 -17.657 1.00 89.50 174 LEU A C 1
ATOM 1330 O O . LEU A 1 174 ? 12.741 4.774 -16.911 1.00 89.50 174 LEU A O 1
ATOM 1334 N N . GLY A 1 175 ? 14.521 3.468 -17.284 1.00 92.19 175 GLY A N 1
ATOM 1335 C CA . GLY A 1 175 ? 14.484 2.819 -15.968 1.00 92.19 175 GLY A CA 1
ATOM 1336 C C . GLY A 1 175 ? 14.659 3.805 -14.805 1.00 92.19 175 GLY A C 1
ATOM 1337 O O . GLY A 1 175 ? 13.894 3.771 -13.839 1.00 92.19 175 GLY A O 1
ATOM 1338 N N . ALA A 1 176 ? 15.611 4.736 -14.916 1.00 93.75 176 ALA A N 1
ATOM 1339 C CA . ALA A 1 176 ? 15.878 5.741 -13.887 1.00 93.75 176 ALA A CA 1
ATOM 1340 C C . ALA A 1 176 ? 14.729 6.750 -13.726 1.00 93.75 176 ALA A C 1
ATOM 1342 O O . ALA A 1 176 ? 14.329 7.053 -12.602 1.00 93.75 176 ALA A O 1
ATOM 1343 N N . VAL A 1 177 ? 14.170 7.259 -14.827 1.00 93.25 177 VAL A N 1
ATOM 1344 C CA . VAL A 1 177 ? 13.087 8.253 -14.785 1.00 93.25 177 VAL A CA 1
ATOM 1345 C C . VAL A 1 177 ? 11.761 7.602 -14.395 1.00 93.25 177 VAL A C 1
ATOM 1347 O O . VAL A 1 177 ? 11.094 8.074 -13.473 1.00 93.25 177 VAL A O 1
ATOM 1350 N N . LEU A 1 178 ? 11.370 6.511 -15.058 1.00 91.56 178 LEU A N 1
ATOM 1351 C CA . LEU A 1 178 ? 10.081 5.866 -14.801 1.00 91.56 178 LEU A CA 1
ATOM 1352 C C . LEU A 1 178 ? 10.060 5.154 -13.442 1.00 91.56 178 LEU A C 1
ATOM 1354 O O . LEU A 1 178 ? 9.103 5.310 -12.684 1.00 91.56 178 LEU A O 1
ATOM 1358 N N . GLY A 1 179 ? 11.113 4.402 -13.116 1.00 90.94 179 GLY A N 1
ATOM 1359 C CA . GLY A 1 179 ? 11.224 3.676 -11.851 1.00 90.94 179 GLY A CA 1
ATOM 1360 C C . GLY A 1 179 ? 11.669 4.564 -10.694 1.00 90.94 179 GLY A C 1
ATOM 1361 O O . GLY A 1 179 ? 10.985 4.663 -9.675 1.00 90.94 179 GLY A O 1
ATOM 1362 N N . GLY A 1 180 ? 12.807 5.237 -10.861 1.00 89.88 180 GLY A N 1
ATOM 1363 C CA . GLY A 1 180 ? 13.465 5.976 -9.782 1.00 89.88 180 GLY A CA 1
ATOM 1364 C C . GLY A 1 180 ? 12.803 7.295 -9.403 1.00 89.88 180 GLY A C 1
ATOM 1365 O O . GLY A 1 180 ? 12.849 7.663 -8.230 1.00 89.88 180 GLY A O 1
ATOM 1366 N N . VAL A 1 181 ? 12.173 7.988 -10.356 1.00 92.75 181 VAL A N 1
ATOM 1367 C CA . VAL A 1 181 ? 11.504 9.271 -10.092 1.00 92.75 181 VAL A CA 1
ATOM 1368 C C . VAL A 1 181 ? 9.993 9.092 -10.009 1.00 92.75 181 VAL A C 1
ATOM 1370 O O . VAL A 1 181 ? 9.410 9.363 -8.963 1.00 92.75 181 VAL A O 1
ATOM 1373 N N . LEU A 1 182 ? 9.343 8.627 -11.080 1.00 93.06 182 LEU A N 1
ATOM 1374 C CA . LEU A 1 182 ? 7.877 8.642 -11.158 1.00 93.06 182 LEU A CA 1
ATOM 1375 C C . LEU A 1 182 ? 7.218 7.638 -10.206 1.00 93.06 182 LEU A C 1
ATOM 1377 O O . LEU A 1 182 ? 6.422 8.044 -9.359 1.00 93.06 182 LEU A O 1
ATOM 1381 N N . LEU A 1 183 ? 7.546 6.345 -10.309 1.00 92.25 183 LEU A N 1
ATOM 1382 C CA . LEU A 1 183 ? 6.948 5.327 -9.435 1.00 92.25 183 LEU A CA 1
ATOM 1383 C C . LEU A 1 183 ? 7.301 5.555 -7.967 1.00 92.25 183 LEU A C 1
ATOM 1385 O O . LEU A 1 183 ? 6.439 5.405 -7.105 1.00 92.25 183 LEU A O 1
ATOM 1389 N N . ARG A 1 184 ? 8.532 5.987 -7.682 1.00 91.75 184 ARG A N 1
ATOM 1390 C CA . ARG A 1 184 ? 8.955 6.314 -6.317 1.00 91.75 184 ARG A CA 1
ATOM 1391 C C . ARG A 1 184 ? 8.171 7.486 -5.726 1.00 91.75 184 ARG A C 1
ATOM 1393 O O . ARG A 1 184 ? 7.751 7.417 -4.575 1.00 91.75 184 ARG A O 1
ATOM 1400 N N . MET A 1 185 ? 7.917 8.528 -6.519 1.00 92.25 185 MET A N 1
ATOM 1401 C CA . MET A 1 185 ? 7.078 9.653 -6.104 1.00 92.25 185 MET A CA 1
ATOM 1402 C C . MET A 1 185 ? 5.635 9.204 -5.839 1.00 92.25 185 MET A C 1
ATOM 1404 O O . MET A 1 185 ? 5.054 9.588 -4.827 1.00 92.25 185 MET A O 1
ATOM 1408 N N . PHE A 1 186 ? 5.060 8.352 -6.694 1.00 91.94 186 PHE A N 1
ATOM 1409 C CA . PHE A 1 186 ? 3.717 7.810 -6.464 1.00 91.94 186 PHE A CA 1
ATOM 1410 C C . PHE A 1 186 ? 3.639 6.902 -5.236 1.00 91.94 186 PHE A C 1
ATOM 1412 O O . PHE A 1 186 ? 2.657 6.972 -4.498 1.00 91.94 186 PHE A O 1
ATOM 1419 N N . ALA A 1 187 ? 4.661 6.083 -4.983 1.00 91.00 187 ALA A N 1
ATOM 1420 C CA . ALA A 1 187 ? 4.738 5.265 -3.778 1.00 91.00 187 ALA A CA 1
ATOM 1421 C C . ALA A 1 187 ? 4.743 6.141 -2.513 1.00 91.00 187 ALA A C 1
ATOM 1423 O O . ALA A 1 187 ? 3.949 5.899 -1.609 1.00 91.00 187 ALA A O 1
ATOM 1424 N N . GLN A 1 188 ? 5.545 7.213 -2.487 1.00 91.88 188 GLN A N 1
ATOM 1425 C CA . GLN A 1 188 ? 5.575 8.159 -1.363 1.00 91.88 188 GLN A CA 1
ATOM 1426 C C . GLN A 1 188 ? 4.245 8.892 -1.158 1.00 91.88 188 GLN A C 1
ATOM 1428 O O . GLN A 1 188 ? 3.785 9.020 -0.028 1.00 91.88 188 GLN A O 1
ATOM 1433 N N . ILE A 1 189 ? 3.605 9.356 -2.236 1.00 91.56 189 ILE A N 1
ATOM 1434 C CA . ILE A 1 189 ? 2.293 10.016 -2.146 1.00 91.56 189 ILE A CA 1
ATOM 1435 C C . ILE A 1 189 ? 1.253 9.063 -1.552 1.00 91.56 189 ILE A C 1
ATOM 1437 O O . ILE A 1 189 ? 0.472 9.465 -0.692 1.00 91.56 189 ILE A O 1
ATOM 1441 N N . ASN A 1 190 ? 1.249 7.804 -1.991 1.00 91.56 190 ASN A N 1
ATOM 1442 C CA . ASN A 1 190 ? 0.330 6.804 -1.462 1.00 91.56 190 ASN A CA 1
ATOM 1443 C C . ASN A 1 190 ? 0.610 6.486 0.009 1.00 91.56 190 ASN A C 1
ATOM 1445 O O . ASN A 1 190 ? -0.341 6.402 0.780 1.00 91.56 190 ASN A O 1
ATOM 1449 N N . LEU A 1 191 ? 1.881 6.364 0.405 1.00 91.69 191 LEU A N 1
ATOM 1450 C CA . LEU A 1 191 ? 2.260 6.119 1.797 1.00 91.69 191 LEU A CA 1
ATOM 1451 C C . LEU A 1 191 ? 1.759 7.242 2.715 1.00 91.69 191 LEU A C 1
ATOM 1453 O O . LEU A 1 191 ? 1.017 6.968 3.652 1.00 91.69 191 LEU A O 1
ATOM 1457 N N . HIS A 1 192 ? 2.039 8.503 2.373 1.00 92.38 192 HIS A N 1
ATOM 1458 C CA . HIS A 1 192 ? 1.521 9.647 3.132 1.00 92.38 192 HIS A CA 1
ATOM 1459 C C . HIS A 1 192 ? -0.016 9.703 3.139 1.00 92.38 192 HIS A C 1
ATOM 1461 O O . HIS A 1 192 ? -0.620 10.169 4.103 1.00 92.38 192 HIS A O 1
ATOM 1467 N N . GLY A 1 193 ? -0.672 9.239 2.070 1.00 91.94 193 GLY A N 1
ATOM 1468 C CA . GLY A 1 193 ? -2.129 9.122 2.022 1.00 91.94 193 GLY A CA 1
ATOM 1469 C C . GLY A 1 193 ? -2.673 8.096 3.021 1.00 91.94 193 GLY A C 1
ATOM 1470 O O . GLY A 1 193 ? -3.676 8.360 3.684 1.00 91.94 193 GLY A O 1
ATOM 1471 N N . VAL A 1 194 ? -2.006 6.946 3.150 1.00 92.88 194 VAL A N 1
ATOM 1472 C CA . VAL A 1 194 ? -2.358 5.894 4.117 1.00 92.88 194 VAL A CA 1
ATOM 1473 C C . VAL A 1 194 ? -2.084 6.353 5.550 1.00 92.88 194 VAL A C 1
ATOM 1475 O O . VAL A 1 194 ? -2.963 6.211 6.394 1.00 92.88 194 VAL A O 1
ATOM 1478 N N . GLU A 1 195 ? -0.932 6.971 5.817 1.00 92.81 195 GLU A N 1
ATOM 1479 C CA . GLU A 1 195 ? -0.596 7.549 7.128 1.00 92.81 195 GLU A CA 1
ATOM 1480 C C . GLU A 1 195 ? -1.590 8.650 7.530 1.00 92.81 195 GLU A C 1
ATOM 1482 O O . GLU A 1 195 ? -2.116 8.654 8.639 1.00 92.81 195 GLU A O 1
ATOM 1487 N N . GLY A 1 196 ? -1.954 9.542 6.603 1.00 92.62 196 GLY A N 1
ATOM 1488 C CA . GLY A 1 196 ? -2.965 10.568 6.864 1.00 92.62 196 GLY A CA 1
ATOM 1489 C C . GLY A 1 196 ? -4.348 9.983 7.177 1.00 92.62 196 GLY A C 1
ATOM 1490 O O . GLY A 1 196 ? -5.086 10.528 8.002 1.00 92.62 196 GLY A O 1
ATOM 1491 N N . LEU A 1 197 ? -4.710 8.861 6.546 1.00 92.69 197 LEU A N 1
ATOM 1492 C CA . LEU A 1 197 ? -5.925 8.115 6.875 1.00 92.69 197 LEU A CA 1
ATOM 1493 C C . LEU A 1 197 ? -5.823 7.457 8.259 1.00 92.69 197 LEU A C 1
ATOM 1495 O O . LEU A 1 197 ? -6.785 7.543 9.026 1.00 92.69 197 LEU A O 1
ATOM 1499 N N . HIS A 1 198 ? -4.680 6.843 8.577 1.00 93.88 198 HIS A N 1
ATOM 1500 C CA . HIS A 1 198 ? -4.383 6.257 9.884 1.00 93.88 198 HIS A CA 1
ATOM 1501 C C . HIS A 1 198 ? -4.582 7.293 10.996 1.00 93.88 198 HIS A C 1
ATOM 1503 O O . HIS A 1 198 ? -5.429 7.113 11.873 1.00 93.88 198 HIS A O 1
ATOM 1509 N N . ASP A 1 199 ? -3.890 8.426 10.902 1.00 92.75 199 ASP A N 1
ATOM 1510 C CA . ASP A 1 199 ? -3.943 9.498 11.896 1.00 92.75 199 ASP A CA 1
ATOM 1511 C C . ASP A 1 199 ? -5.357 10.047 12.081 1.00 92.75 199 ASP A C 1
ATOM 1513 O O . ASP A 1 199 ? -5.780 10.351 13.200 1.00 92.75 199 ASP A O 1
ATOM 1517 N N . ASN A 1 200 ? -6.116 10.178 10.989 1.00 91.94 200 ASN A N 1
ATOM 1518 C CA . ASN A 1 200 ? -7.488 10.662 11.057 1.00 91.94 200 ASN A CA 1
ATOM 1519 C C . ASN A 1 200 ? -8.407 9.661 11.775 1.00 91.94 200 ASN A C 1
ATOM 1521 O O . ASN A 1 200 ? -9.174 10.054 12.653 1.00 91.94 200 ASN A O 1
ATOM 1525 N N . LEU A 1 201 ? -8.313 8.367 11.456 1.00 91.06 201 LEU A N 1
ATOM 1526 C CA . LEU A 1 201 ? -9.107 7.324 12.115 1.00 91.06 201 LEU A CA 1
ATOM 1527 C C . LEU A 1 201 ? -8.749 7.184 13.597 1.00 91.06 201 LEU A C 1
ATOM 1529 O O . LEU A 1 201 ? -9.649 7.128 14.441 1.00 91.06 201 LEU A O 1
ATOM 1533 N N . LEU A 1 202 ? -7.456 7.201 13.923 1.00 91.25 202 LEU A N 1
ATOM 1534 C CA . LEU A 1 202 ? -6.972 7.165 15.300 1.00 91.25 202 LEU A CA 1
ATOM 1535 C C . LEU A 1 202 ? -7.474 8.381 16.081 1.00 91.25 202 LEU A C 1
ATOM 1537 O O . LEU A 1 202 ? -7.995 8.233 17.186 1.00 91.25 202 LEU A O 1
ATOM 1541 N N . ARG A 1 203 ? -7.409 9.578 15.488 1.00 90.50 203 ARG A N 1
ATOM 1542 C CA . ARG A 1 203 ? -7.952 10.805 16.082 1.00 90.50 203 ARG A CA 1
ATOM 1543 C C . ARG A 1 203 ? -9.447 10.692 16.364 1.00 90.50 203 ARG A C 1
ATOM 1545 O O . ARG A 1 203 ? -9.864 11.028 17.470 1.00 90.50 203 ARG A O 1
ATOM 1552 N N . ILE A 1 204 ? -10.249 10.236 15.400 1.00 88.50 204 ILE A N 1
ATOM 1553 C CA . ILE A 1 204 ? -11.701 10.065 15.582 1.00 88.50 204 ILE A CA 1
ATOM 1554 C C . ILE A 1 204 ? -11.967 9.114 16.754 1.00 88.50 204 ILE A C 1
ATOM 1556 O O . ILE A 1 204 ? -12.773 9.418 17.634 1.00 88.50 204 ILE A O 1
ATOM 1560 N N . CYS A 1 205 ? -11.243 7.996 16.808 1.00 86.19 205 CYS A N 1
ATOM 1561 C CA . CYS A 1 205 ? -11.365 7.020 17.881 1.00 86.19 205 CYS A CA 1
ATOM 1562 C C . CYS A 1 205 ? -10.977 7.608 19.250 1.00 86.19 205 CYS A C 1
ATOM 1564 O O . CYS A 1 205 ? -11.736 7.512 20.214 1.00 86.19 205 CYS A O 1
ATOM 1566 N N . MET A 1 206 ? -9.828 8.274 19.347 1.00 84.50 206 MET A N 1
ATOM 1567 C CA . MET A 1 206 ? -9.330 8.835 20.605 1.00 84.50 206 MET A CA 1
ATOM 1568 C C . MET A 1 206 ? -10.166 10.012 21.115 1.00 84.50 206 MET A C 1
ATOM 1570 O O . MET A 1 206 ? -10.338 10.160 22.322 1.00 84.50 206 MET A O 1
ATOM 1574 N N . ILE A 1 207 ? -10.706 10.853 20.232 1.00 85.69 207 ILE A N 1
ATOM 1575 C CA . ILE A 1 207 ? -11.494 12.022 20.646 1.00 85.69 207 ILE A CA 1
ATOM 1576 C C . ILE A 1 207 ? -12.938 11.631 20.966 1.00 85.69 207 ILE A C 1
ATOM 1578 O O . ILE A 1 207 ? -13.462 12.053 21.994 1.00 85.69 207 ILE A O 1
ATOM 1582 N N . TYR A 1 208 ? -13.585 10.838 20.108 1.00 83.00 208 TYR A N 1
ATOM 1583 C CA . TYR A 1 208 ? -15.031 10.603 20.197 1.00 83.00 208 TYR A CA 1
ATOM 1584 C C . TYR A 1 208 ? -15.410 9.247 20.791 1.00 83.00 208 TYR A C 1
ATOM 1586 O O . TYR A 1 208 ? -16.516 9.113 21.305 1.00 83.00 208 TYR A O 1
ATOM 1594 N N . CYS A 1 209 ? -14.517 8.255 20.752 1.00 77.88 209 CYS A N 1
ATOM 1595 C CA . CYS A 1 209 ? -14.797 6.910 21.266 1.00 77.88 209 CYS A CA 1
ATOM 1596 C C . CYS A 1 209 ? -14.125 6.643 22.630 1.00 77.88 209 CYS A C 1
ATOM 1598 O O . CYS A 1 209 ? -14.500 5.695 23.315 1.00 77.88 209 CYS A O 1
ATOM 1600 N N . SER A 1 210 ? -13.179 7.486 23.074 1.00 76.88 210 SER A N 1
ATOM 1601 C CA . SER A 1 210 ? -12.468 7.332 24.362 1.00 76.88 210 SER A CA 1
ATOM 1602 C C . SER A 1 210 ? -13.384 7.264 25.582 1.00 76.88 210 SER A C 1
ATOM 1604 O O . SER A 1 210 ? -13.139 6.467 26.491 1.00 76.88 210 SER A O 1
ATOM 1606 N N . SER A 1 211 ? -14.462 8.047 25.591 1.00 69.19 211 SER A N 1
ATOM 1607 C CA . SER A 1 211 ? -15.470 8.028 26.654 1.00 69.19 211 SER A CA 1
ATOM 1608 C C . SER A 1 211 ? -16.186 6.678 26.752 1.00 69.19 211 SER A C 1
ATOM 1610 O O . SER A 1 211 ? -16.425 6.198 27.861 1.00 69.19 211 SER A O 1
ATOM 1612 N N . ASP A 1 212 ? -16.468 6.037 25.616 1.00 70.75 212 ASP A N 1
ATOM 1613 C CA . ASP A 1 212 ? -17.140 4.738 25.558 1.00 70.75 212 ASP A CA 1
ATOM 1614 C C . ASP A 1 212 ? -16.227 3.601 26.072 1.00 70.75 212 ASP A C 1
ATOM 1616 O O . ASP A 1 212 ? -16.695 2.696 26.774 1.00 70.75 212 ASP A O 1
ATOM 1620 N N . TYR A 1 213 ? -14.909 3.668 25.828 1.00 65.50 213 TYR A N 1
ATOM 1621 C CA . TYR A 1 213 ? -13.950 2.705 26.402 1.00 65.50 213 TYR A CA 1
ATOM 1622 C C . TYR A 1 213 ? -13.725 2.923 27.904 1.00 65.50 213 TYR A C 1
ATOM 1624 O O . TYR A 1 213 ? -13.745 1.964 28.678 1.00 65.50 213 TYR A O 1
ATOM 1632 N N . ALA A 1 214 ? -13.546 4.176 28.340 1.00 61.84 214 ALA A N 1
ATOM 1633 C CA . ALA A 1 214 ? -13.288 4.501 29.745 1.00 61.84 214 ALA A CA 1
ATOM 1634 C C . ALA A 1 214 ? -14.474 4.124 30.650 1.00 61.84 214 ALA A C 1
ATOM 1636 O O . ALA A 1 214 ? -14.285 3.553 31.727 1.00 61.84 214 ALA A O 1
ATOM 1637 N N . GLN A 1 215 ? -15.707 4.360 30.186 1.00 59.47 215 GLN A N 1
ATOM 1638 C CA . GLN A 1 215 ? -16.913 3.939 30.904 1.00 59.47 215 GLN A CA 1
ATOM 1639 C C . GLN A 1 215 ? -17.030 2.415 31.032 1.00 59.47 215 GLN A C 1
ATOM 1641 O O . GLN A 1 215 ? -17.592 1.927 32.014 1.00 59.47 215 GLN A O 1
ATOM 1646 N N . THR A 1 216 ? -16.492 1.651 30.077 1.00 59.88 216 THR A N 1
ATOM 1647 C CA . THR A 1 216 ? -16.497 0.183 30.140 1.00 59.88 216 THR A CA 1
ATOM 1648 C C . THR A 1 216 ? -15.578 -0.322 31.251 1.00 59.88 216 THR A C 1
ATOM 1650 O O . THR A 1 216 ? -16.011 -1.150 32.048 1.00 59.88 216 THR A O 1
ATOM 1653 N N . MET A 1 217 ? -14.376 0.246 31.408 1.00 58.91 217 MET A N 1
ATOM 1654 C CA . MET A 1 217 ? -13.484 -0.123 32.519 1.00 58.91 217 MET A CA 1
ATOM 1655 C C . MET A 1 217 ? -14.096 0.186 33.887 1.00 58.91 217 MET A C 1
ATOM 1657 O O . MET A 1 217 ? -14.048 -0.645 34.794 1.00 58.91 217 MET A O 1
ATOM 1661 N N . GLU A 1 218 ? -14.718 1.355 34.049 1.00 63.69 218 GLU A N 1
ATOM 1662 C CA . GLU A 1 218 ? -15.383 1.699 35.309 1.00 63.69 218 GLU A CA 1
ATOM 1663 C C . GLU A 1 218 ? -16.581 0.773 35.585 1.00 63.69 218 GLU A C 1
ATOM 1665 O O . GLU A 1 218 ? -16.808 0.335 36.717 1.00 63.69 218 GLU A O 1
ATOM 1670 N N . ARG A 1 219 ? -17.335 0.416 34.540 1.00 62.47 219 ARG A N 1
ATOM 1671 C CA . ARG A 1 219 ? -18.425 -0.560 34.623 1.00 62.47 219 ARG A CA 1
ATOM 1672 C C . ARG A 1 219 ? -17.917 -1.953 35.003 1.00 62.47 219 ARG A C 1
ATOM 1674 O O . ARG A 1 219 ? -18.576 -2.608 35.812 1.00 62.47 219 ARG A O 1
ATOM 1681 N N . ASP A 1 220 ? -16.779 -2.388 34.477 1.00 65.94 220 ASP A N 1
ATOM 1682 C CA . ASP A 1 220 ? -16.181 -3.683 34.800 1.00 65.94 220 ASP A CA 1
ATOM 1683 C C . ASP A 1 220 ? -15.653 -3.723 36.236 1.00 65.94 220 ASP A C 1
ATOM 1685 O O . ASP A 1 220 ? -15.936 -4.684 36.947 1.00 65.94 220 ASP A O 1
ATOM 1689 N N . VAL A 1 221 ? -15.025 -2.651 36.735 1.00 73.56 221 VAL A N 1
ATOM 1690 C CA . VAL A 1 221 ? -14.659 -2.531 38.163 1.00 73.56 221 VAL A CA 1
ATOM 1691 C C . VAL A 1 221 ? -15.902 -2.602 39.052 1.00 73.56 221 VAL A C 1
ATOM 1693 O O . VAL A 1 221 ? -15.916 -3.306 40.064 1.00 73.56 221 VAL A O 1
ATOM 1696 N N . ARG A 1 222 ? -16.993 -1.927 38.666 1.00 73.38 222 ARG A N 1
ATOM 1697 C CA . ARG A 1 222 ? -18.273 -2.013 39.389 1.00 73.38 222 ARG A CA 1
ATOM 1698 C C . ARG A 1 222 ? -18.868 -3.423 39.343 1.00 73.38 222 ARG A C 1
ATOM 1700 O O . ARG A 1 222 ? -19.489 -3.836 40.320 1.00 73.38 222 ARG A O 1
ATOM 1707 N N . HIS A 1 223 ? -18.713 -4.156 38.242 1.00 75.88 223 HIS A N 1
ATOM 1708 C CA . HIS A 1 223 ? -19.169 -5.543 38.129 1.00 75.88 223 HIS A CA 1
ATOM 1709 C C . HIS A 1 223 ? -18.327 -6.480 38.999 1.00 75.88 223 HIS A C 1
ATOM 1711 O O . HIS A 1 223 ? -18.884 -7.277 39.750 1.00 75.88 223 HIS A O 1
ATOM 1717 N N . LEU A 1 224 ? -17.004 -6.322 38.971 1.00 79.81 224 LEU A N 1
ATOM 1718 C CA . LEU A 1 224 ? -16.073 -7.082 39.796 1.00 79.81 224 LEU A CA 1
ATOM 1719 C C . LEU A 1 224 ? -16.353 -6.861 41.287 1.00 79.81 224 LEU A C 1
ATOM 1721 O O . LEU A 1 224 ? -16.456 -7.820 42.041 1.00 79.81 224 LEU A O 1
ATOM 1725 N N . ASN A 1 225 ? -16.588 -5.615 41.710 1.00 82.56 225 ASN A N 1
ATOM 1726 C CA . ASN A 1 225 ? -16.972 -5.309 43.091 1.00 82.56 225 ASN A CA 1
ATOM 1727 C C . ASN A 1 225 ? 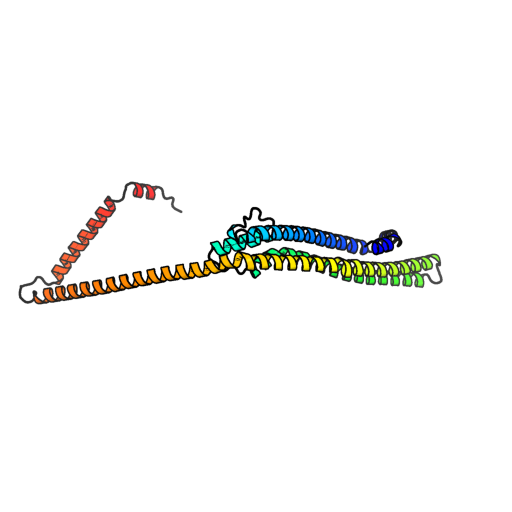-18.281 -5.993 43.507 1.00 82.56 225 ASN A C 1
ATOM 1729 O O . ASN A 1 225 ? -18.404 -6.436 44.647 1.00 82.56 225 ASN A O 1
ATOM 1733 N N . LYS A 1 226 ? -19.256 -6.114 42.596 1.00 83.81 226 LYS A N 1
ATOM 1734 C CA . LYS A 1 226 ? -20.489 -6.869 42.869 1.00 83.81 226 LYS A CA 1
ATOM 1735 C C . LYS A 1 226 ? -20.216 -8.363 43.018 1.00 83.81 226 LYS A C 1
ATOM 1737 O O . LYS A 1 226 ? -20.783 -8.986 43.913 1.00 83.81 226 LYS A O 1
ATOM 1742 N N . GLU A 1 227 ? -19.360 -8.933 42.175 1.00 86.44 227 GLU A N 1
ATOM 1743 C CA . GLU A 1 227 ? -18.966 -10.340 42.289 1.00 86.44 227 GLU A CA 1
ATOM 1744 C C . GLU A 1 227 ? -18.201 -10.607 43.587 1.00 86.44 227 GLU A C 1
ATOM 1746 O O . GLU A 1 227 ? -18.547 -11.552 44.294 1.00 86.44 227 GLU A O 1
ATOM 1751 N N . ILE A 1 228 ? -17.259 -9.736 43.961 1.00 89.19 228 ILE A N 1
ATOM 1752 C CA . ILE A 1 228 ? -16.521 -9.802 45.231 1.00 89.19 228 ILE A CA 1
ATOM 1753 C C . ILE A 1 228 ? -17.485 -9.724 46.419 1.00 89.19 228 ILE A C 1
ATOM 1755 O O . ILE A 1 228 ? -17.408 -10.561 47.315 1.00 89.19 228 ILE A O 1
ATOM 1759 N N . ALA A 1 229 ? -18.448 -8.798 46.405 1.00 88.00 229 ALA A N 1
ATOM 1760 C CA . ALA A 1 229 ? -19.468 -8.709 47.451 1.00 88.00 229 ALA A CA 1
ATOM 1761 C C . ALA A 1 229 ? -20.338 -9.978 47.528 1.00 88.00 229 ALA A C 1
ATOM 1763 O O . ALA A 1 229 ? -20.702 -10.430 48.615 1.00 88.00 229 ALA A O 1
ATOM 1764 N N . SER A 1 230 ? -20.652 -10.594 46.382 1.00 90.94 230 SER A N 1
ATOM 1765 C CA . SER A 1 230 ? -21.370 -11.874 46.350 1.00 90.94 230 SER A CA 1
ATOM 1766 C C . SER A 1 230 ? -20.525 -13.025 46.910 1.00 90.94 230 SER A C 1
ATOM 1768 O O . SER A 1 230 ? -21.045 -13.886 47.621 1.00 90.94 230 SER A O 1
ATOM 1770 N N . LEU A 1 231 ? -19.217 -13.016 46.636 1.00 92.69 231 LEU A N 1
ATOM 1771 C CA . LEU A 1 231 ? -18.267 -14.003 47.129 1.00 92.69 231 LEU A CA 1
ATOM 1772 C C . LEU A 1 231 ? -18.116 -13.885 48.649 1.00 92.69 231 LEU A C 1
ATOM 1774 O O . LEU A 1 231 ? -18.175 -14.893 49.346 1.00 92.69 231 LEU A O 1
ATOM 1778 N N . GLU A 1 232 ? -18.029 -12.662 49.172 1.00 93.44 232 GLU A N 1
ATOM 1779 C CA . GLU A 1 232 ? -18.013 -12.386 50.610 1.00 93.44 232 GLU A CA 1
ATOM 1780 C C . GLU A 1 232 ? -19.295 -12.885 51.293 1.00 93.44 232 GLU A C 1
ATOM 1782 O O . GLU A 1 232 ? -19.236 -13.562 52.320 1.00 93.44 232 GLU A O 1
ATOM 1787 N N . ALA A 1 233 ? -20.464 -12.629 50.697 1.00 91.75 233 ALA A N 1
ATOM 1788 C CA . ALA A 1 233 ? -21.733 -13.135 51.213 1.00 91.75 233 ALA A CA 1
ATOM 1789 C C . ALA A 1 233 ? -21.781 -14.673 51.228 1.00 91.75 233 ALA A C 1
ATOM 1791 O O . ALA A 1 233 ? -22.289 -15.267 52.181 1.00 91.75 233 ALA A O 1
ATOM 1792 N N . ASN A 1 234 ? -21.231 -15.328 50.203 1.00 93.06 234 ASN A N 1
ATOM 1793 C CA . ASN A 1 234 ? -21.138 -16.785 50.151 1.00 93.06 234 ASN A CA 1
ATOM 1794 C C . ASN A 1 234 ? -20.164 -17.339 51.197 1.00 93.06 234 ASN A C 1
ATOM 1796 O O . ASN A 1 234 ? -20.498 -18.327 51.845 1.00 93.06 234 ASN A O 1
ATOM 1800 N N . ILE A 1 235 ? -19.015 -16.691 51.418 1.00 93.94 235 ILE A N 1
ATOM 1801 C CA . ILE A 1 235 ? -18.059 -17.069 52.470 1.00 93.94 235 ILE A CA 1
ATOM 1802 C C . ILE A 1 235 ? -18.715 -16.963 53.849 1.00 93.94 235 ILE A C 1
ATOM 1804 O O . ILE A 1 235 ? -18.644 -17.915 54.619 1.00 93.94 235 ILE A O 1
ATOM 1808 N N . ARG A 1 236 ? -19.441 -15.874 54.136 1.00 92.81 236 ARG A N 1
ATOM 1809 C CA . ARG A 1 236 ? -20.166 -15.717 55.410 1.00 92.81 236 ARG A CA 1
ATOM 1810 C C . ARG A 1 236 ? -21.231 -16.794 55.615 1.00 92.81 236 ARG A C 1
ATOM 1812 O O . ARG A 1 236 ? -21.375 -17.316 56.716 1.00 92.81 236 ARG A O 1
ATOM 1819 N N . ARG A 1 237 ? -21.964 -17.169 54.559 1.00 92.31 237 ARG A N 1
ATOM 1820 C CA . ARG A 1 237 ? -22.917 -18.293 54.624 1.00 92.31 237 ARG A CA 1
ATOM 1821 C C . ARG A 1 237 ? -22.212 -19.616 54.895 1.00 92.31 237 ARG A C 1
ATOM 1823 O O . ARG A 1 237 ? -22.730 -20.424 55.657 1.00 92.31 237 ARG A O 1
ATOM 1830 N N . LEU A 1 238 ? -21.051 -19.833 54.281 1.00 92.62 238 LEU A N 1
ATOM 1831 C CA . LEU A 1 238 ? -20.241 -21.029 54.490 1.00 92.62 238 LEU A CA 1
ATOM 1832 C C . LEU A 1 238 ? -19.733 -21.101 55.938 1.00 92.62 238 LEU A C 1
ATOM 1834 O O . LEU A 1 238 ? -19.838 -22.142 56.574 1.00 92.62 238 LEU A O 1
ATOM 1838 N N . GLU A 1 239 ? -19.248 -19.984 56.478 1.00 93.31 239 GLU A N 1
ATOM 1839 C CA . GLU A 1 239 ? -18.790 -19.860 57.863 1.00 93.31 239 GLU A CA 1
ATOM 1840 C C . GLU A 1 239 ? -19.931 -20.121 58.858 1.00 93.31 239 GLU A C 1
ATOM 1842 O O . GLU A 1 239 ? -19.778 -20.902 59.796 1.00 93.31 239 GLU A O 1
ATOM 1847 N N . GLN A 1 240 ? -21.118 -19.565 58.603 1.00 92.81 240 GLN A N 1
ATOM 1848 C CA . GLN A 1 240 ? -22.311 -19.819 59.412 1.00 92.81 240 GLN A CA 1
ATOM 1849 C C . GLN A 1 240 ? -22.778 -21.285 59.324 1.00 92.81 240 GLN A C 1
ATOM 1851 O O . GLN A 1 240 ? -23.189 -21.877 60.328 1.00 92.81 240 GLN A O 1
ATOM 1856 N N . ALA A 1 241 ? -22.689 -21.900 58.142 1.00 89.94 241 ALA A N 1
ATOM 1857 C CA . ALA A 1 241 ? -22.974 -23.321 57.954 1.00 89.94 241 ALA A CA 1
ATOM 1858 C C . ALA A 1 241 ? -21.965 -24.208 58.706 1.00 89.94 241 ALA A C 1
ATOM 1860 O O . ALA A 1 241 ? -22.359 -25.180 59.345 1.00 89.94 241 ALA A O 1
ATOM 1861 N N . PHE A 1 242 ? -20.678 -23.852 58.710 1.00 90.44 242 PHE A N 1
ATOM 1862 C CA . PHE A 1 242 ? -19.672 -24.564 59.498 1.00 90.44 242 PHE A CA 1
ATOM 1863 C C . PHE A 1 242 ? -19.879 -24.392 61.003 1.00 90.44 242 PHE A C 1
ATOM 1865 O O . PHE A 1 242 ? -19.802 -25.379 61.730 1.00 90.44 242 PHE A O 1
ATOM 1872 N N . GLY A 1 243 ? -20.206 -23.187 61.475 1.00 90.31 243 GLY A N 1
ATOM 1873 C CA . GLY A 1 243 ? -20.509 -22.942 62.887 1.00 90.31 243 GLY A CA 1
ATOM 1874 C C . GLY A 1 243 ? -21.714 -23.751 63.375 1.00 90.31 243 GLY A C 1
ATOM 1875 O O . GLY A 1 243 ? -21.642 -24.421 64.404 1.00 90.31 243 GLY A O 1
ATOM 1876 N N . SER A 1 244 ? -22.800 -23.765 62.597 1.00 87.31 244 SER A N 1
ATOM 1877 C CA . SER A 1 244 ? -23.984 -24.582 62.905 1.00 87.31 244 SER A CA 1
ATOM 1878 C C . SER A 1 244 ? -23.703 -26.084 62.824 1.00 87.31 244 SER A C 1
ATOM 1880 O O . SER A 1 244 ? -24.149 -26.832 63.691 1.00 87.31 244 SER A O 1
ATOM 1882 N N . SER A 1 245 ? -22.905 -26.536 61.852 1.00 87.69 245 SER A N 1
ATOM 1883 C CA . SER A 1 245 ? -22.479 -27.935 61.783 1.00 87.69 245 SER A CA 1
ATOM 1884 C C . SER A 1 245 ? -21.614 -28.334 62.980 1.00 87.69 245 SER A C 1
ATOM 1886 O O . SER A 1 245 ? -21.725 -29.465 63.442 1.00 87.69 245 SER A O 1
ATOM 1888 N N . HIS A 1 246 ? -20.763 -27.440 63.491 1.00 89.75 246 HIS A N 1
ATOM 1889 C CA . HIS A 1 246 ? -19.912 -27.718 64.647 1.00 89.75 246 HIS A CA 1
ATOM 1890 C C . HIS A 1 246 ? -20.724 -27.830 65.944 1.00 89.75 246 HIS A C 1
ATOM 1892 O O . HIS A 1 246 ? -20.426 -28.694 66.766 1.00 89.75 246 HIS A O 1
ATOM 1898 N N . LEU A 1 247 ? -21.765 -27.003 66.098 1.00 87.25 247 LEU A N 1
ATOM 1899 C CA . LEU A 1 247 ? -22.740 -27.109 67.190 1.00 87.25 247 LEU A CA 1
ATOM 1900 C C . LEU A 1 247 ? -23.528 -28.420 67.110 1.00 87.25 247 LEU A C 1
ATOM 1902 O O . LEU A 1 247 ? -23.552 -29.183 68.067 1.00 87.25 247 LEU A O 1
ATOM 1906 N N . ALA A 1 248 ? -24.082 -28.751 65.942 1.00 84.75 248 ALA A N 1
ATOM 1907 C CA . ALA A 1 248 ? -24.794 -30.016 65.760 1.00 84.75 248 ALA A CA 1
ATOM 1908 C C . ALA A 1 248 ? -23.895 -31.235 66.044 1.00 84.75 248 ALA A C 1
ATOM 1910 O O . ALA A 1 248 ? -24.343 -32.223 66.623 1.00 84.75 248 ALA A O 1
ATOM 1911 N N . MET A 1 249 ? -22.609 -31.163 65.676 1.00 82.81 249 MET A N 1
ATOM 1912 C CA . MET A 1 249 ? -21.645 -32.228 65.954 1.00 82.81 249 MET A CA 1
ATOM 1913 C C . MET A 1 249 ? -21.263 -32.302 67.443 1.00 82.81 249 MET A C 1
ATOM 1915 O O . MET A 1 249 ? -21.014 -33.401 67.942 1.00 82.81 249 MET A O 1
ATOM 1919 N N . SER A 1 250 ? -21.215 -31.174 68.166 1.00 88.19 250 SER A N 1
ATOM 1920 C CA . SER A 1 250 ? -21.004 -31.188 69.620 1.00 88.19 250 SER A CA 1
ATOM 1921 C C . SER A 1 250 ? -22.210 -31.746 70.360 1.00 88.19 250 SER A C 1
ATOM 1923 O O . SER A 1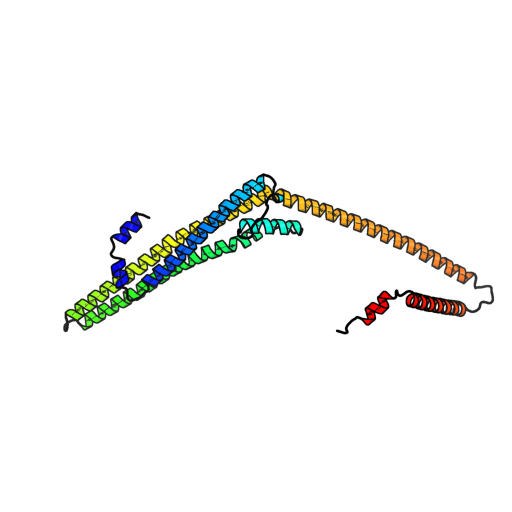 250 ? -22.019 -32.572 71.247 1.00 88.19 250 SER A O 1
ATOM 1925 N N . ASP A 1 251 ? -23.420 -31.368 69.946 1.00 86.00 251 ASP A N 1
ATOM 1926 C CA . ASP A 1 251 ? -24.672 -31.862 70.527 1.00 86.00 251 ASP A CA 1
ATOM 1927 C C . ASP A 1 251 ? -24.798 -33.374 70.313 1.00 86.00 251 ASP A C 1
ATOM 1929 O O . ASP A 1 251 ? -25.036 -34.131 71.253 1.00 86.00 251 ASP A O 1
ATOM 1933 N N . PHE A 1 252 ? -24.509 -33.845 69.097 1.00 86.12 252 PHE A N 1
ATOM 1934 C CA . PHE A 1 252 ? -24.452 -35.273 68.793 1.00 86.12 252 PHE A CA 1
ATOM 1935 C C . PHE A 1 252 ? -23.412 -36.013 69.647 1.00 86.12 252 PHE A C 1
ATOM 1937 O O . PHE A 1 252 ? -23.668 -37.114 70.132 1.00 86.12 252 PHE A O 1
ATOM 1944 N N . ARG A 1 253 ? -22.237 -35.409 69.870 1.00 85.50 253 ARG A N 1
ATOM 1945 C CA . ARG A 1 253 ? -21.194 -35.989 70.725 1.00 85.50 253 ARG A CA 1
ATOM 1946 C C . ARG A 1 253 ? -21.629 -36.063 72.189 1.00 85.50 253 ARG A C 1
ATOM 1948 O O . ARG A 1 253 ? -21.336 -37.063 72.838 1.00 85.50 253 ARG A O 1
ATOM 1955 N N . SER A 1 254 ? -22.319 -35.046 72.707 1.00 84.69 254 SER A N 1
ATOM 1956 C CA . SER A 1 254 ? -22.880 -35.097 74.061 1.00 84.69 254 SER A CA 1
ATOM 1957 C C . SER A 1 254 ? -23.995 -36.131 74.187 1.00 84.69 254 SER A C 1
ATOM 1959 O O . SER A 1 254 ? -24.031 -36.838 75.188 1.00 84.69 254 SER A O 1
ATOM 1961 N N . GLU A 1 255 ? -24.843 -36.287 73.167 1.00 82.88 255 GLU A N 1
ATOM 1962 C CA . GLU A 1 255 ? -25.907 -37.297 73.153 1.00 82.88 255 GLU A CA 1
ATOM 1963 C C . GLU A 1 255 ? -25.321 -38.719 73.175 1.00 82.88 255 GLU A C 1
ATOM 1965 O O . GLU A 1 255 ? -25.776 -39.566 73.940 1.00 82.88 255 GLU A O 1
ATOM 1970 N N . ILE A 1 256 ? -24.253 -38.972 72.401 1.00 79.75 256 ILE A N 1
ATOM 1971 C CA . ILE A 1 256 ? -23.517 -40.248 72.426 1.00 79.75 256 ILE A CA 1
ATOM 1972 C C . ILE A 1 256 ? -22.906 -40.518 73.800 1.00 79.75 256 ILE A C 1
ATOM 1974 O O . ILE A 1 256 ? -22.995 -41.641 74.291 1.00 79.75 256 ILE A O 1
ATOM 1978 N N . ASN A 1 257 ? -22.281 -39.515 74.420 1.00 78.94 257 ASN A N 1
ATOM 1979 C CA . ASN A 1 257 ? -21.700 -39.688 75.749 1.00 78.94 257 ASN A CA 1
ATOM 1980 C C . ASN A 1 257 ? -22.782 -39.993 76.792 1.00 78.94 257 ASN A C 1
ATOM 1982 O O . ASN A 1 257 ? -22.589 -40.883 77.611 1.00 78.94 257 ASN A O 1
ATOM 1986 N N . ARG A 1 258 ? -23.943 -39.331 76.711 1.00 77.62 258 ARG A N 1
ATOM 1987 C CA . ARG A 1 258 ? -25.068 -39.576 77.623 1.00 77.62 258 ARG A CA 1
ATOM 1988 C C . ARG A 1 258 ? -25.653 -40.979 77.459 1.00 77.62 258 ARG A C 1
ATOM 1990 O O . ARG A 1 258 ? -25.915 -41.649 78.447 1.00 77.62 258 ARG A O 1
ATOM 1997 N N . LEU A 1 259 ? -25.789 -41.449 76.218 1.00 70.50 259 LEU A N 1
ATOM 1998 C CA . LEU A 1 259 ? -26.193 -42.827 75.915 1.00 70.50 259 LEU A CA 1
ATOM 1999 C C . LEU A 1 259 ? -25.171 -43.868 76.393 1.00 70.50 259 LEU A C 1
ATOM 2001 O O . LEU A 1 259 ? -25.557 -44.993 76.688 1.00 70.50 259 LEU A O 1
ATOM 2005 N N . SER A 1 260 ? -23.886 -43.509 76.453 1.00 63.41 260 SER A N 1
ATOM 2006 C CA . SER A 1 260 ? -22.836 -44.375 76.997 1.00 63.41 260 SER A CA 1
ATOM 2007 C C . SER A 1 260 ? -22.858 -44.437 78.528 1.00 63.41 260 SER A C 1
ATOM 2009 O O . SER A 1 260 ? -22.511 -45.477 79.078 1.00 63.41 260 SER A O 1
ATOM 2011 N N . GLU A 1 261 ? -23.254 -43.359 79.212 1.00 62.34 261 GLU A N 1
ATOM 2012 C CA . GLU A 1 261 ? -23.391 -43.315 80.678 1.00 62.34 261 GLU A CA 1
ATOM 2013 C C . GLU A 1 261 ? -24.677 -44.014 81.161 1.00 62.34 261 GLU A C 1
ATOM 2015 O O . GLU A 1 261 ? -24.623 -44.785 82.113 1.00 62.34 261 GLU A O 1
ATOM 2020 N N . ASP A 1 262 ? -25.807 -43.860 80.455 1.00 56.00 262 ASP A N 1
ATOM 2021 C CA . ASP A 1 262 ? -27.071 -44.567 80.767 1.00 56.00 262 ASP A CA 1
ATOM 2022 C C . ASP A 1 262 ? -26.991 -46.095 80.540 1.00 56.00 262 ASP A C 1
ATOM 2024 O O . ASP A 1 262 ? -27.896 -46.835 80.920 1.00 56.00 262 ASP A O 1
ATOM 2028 N N . SER A 1 263 ? -25.915 -46.593 79.920 1.00 50.50 263 SER A N 1
ATOM 2029 C CA . SER A 1 263 ? -25.708 -48.024 79.661 1.00 50.50 263 SER A CA 1
ATOM 2030 C C . SER A 1 263 ? -24.925 -48.780 80.746 1.00 50.50 263 SER A C 1
ATOM 2032 O O . SER A 1 263 ? -24.655 -49.966 80.560 1.00 50.50 263 SER A O 1
ATOM 2034 N N . GLU A 1 264 ? -24.575 -48.146 81.873 1.00 49.78 264 GLU A N 1
ATOM 2035 C CA . GLU A 1 264 ? -23.857 -48.821 82.972 1.00 49.78 264 GLU A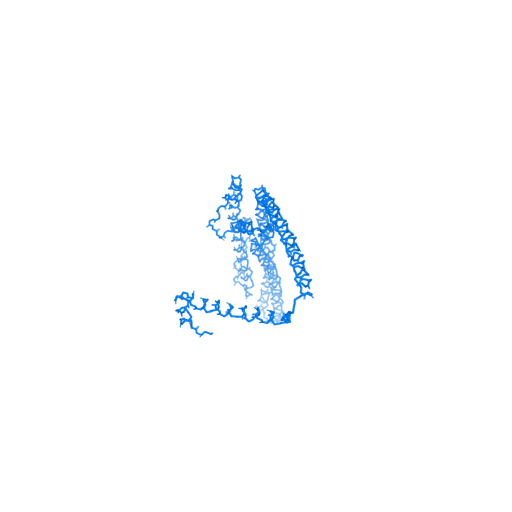 CA 1
ATOM 2036 C C . GLU A 1 264 ? -24.748 -49.623 83.947 1.00 49.78 264 GLU A C 1
ATOM 2038 O O . GLU A 1 264 ? -24.203 -50.462 84.658 1.00 49.78 264 GLU A O 1
ATOM 2043 N N . ASP A 1 265 ? -26.083 -49.473 83.947 1.00 50.97 265 ASP A N 1
ATOM 2044 C CA . ASP A 1 265 ? -26.943 -50.067 85.002 1.00 50.97 265 ASP A CA 1
ATOM 2045 C C . ASP A 1 265 ? -28.098 -50.977 84.538 1.00 50.97 265 ASP A C 1
ATOM 2047 O O . ASP A 1 265 ? -28.867 -51.479 85.359 1.00 50.97 265 ASP A O 1
ATOM 2051 N N . GLU A 1 266 ? -28.212 -51.287 83.247 1.00 46.12 266 GLU A N 1
ATOM 2052 C CA . GLU A 1 266 ? -29.191 -52.271 82.776 1.00 46.12 266 GLU A CA 1
ATOM 2053 C C . GLU A 1 266 ? -28.534 -53.281 81.844 1.00 46.12 266 GLU A C 1
ATOM 2055 O O . GLU A 1 266 ? -27.807 -52.917 80.921 1.00 46.12 266 GLU A O 1
ATOM 2060 N N . GLU A 1 267 ? -28.795 -54.558 82.127 1.00 51.56 267 GLU A N 1
ATOM 2061 C CA . GLU A 1 267 ? -28.349 -55.784 81.462 1.00 51.56 267 GLU A CA 1
ATOM 2062 C C . GLU A 1 267 ? -28.536 -55.686 79.932 1.00 51.56 267 GLU A C 1
ATOM 2064 O O . GLU A 1 267 ? -29.531 -56.107 79.337 1.00 51.56 267 GLU A O 1
ATOM 2069 N N . THR A 1 268 ? -27.586 -55.022 79.278 1.00 49.81 268 THR A N 1
ATOM 2070 C CA . THR A 1 268 ? -27.753 -54.484 77.934 1.00 49.81 268 THR A CA 1
ATOM 2071 C C . THR A 1 268 ? -27.344 -55.538 76.926 1.00 49.81 268 THR A C 1
ATOM 2073 O O . THR A 1 268 ? -26.221 -56.049 76.927 1.00 49.81 268 THR A O 1
ATOM 2076 N N . LYS A 1 269 ? -28.245 -55.830 75.983 1.00 59.53 269 LYS A N 1
ATOM 2077 C CA . LYS A 1 269 ? -27.849 -56.431 74.706 1.00 59.53 269 LYS A CA 1
ATOM 2078 C C . LYS A 1 269 ? -26.675 -55.597 74.178 1.00 59.53 269 LYS A C 1
ATOM 2080 O O . LYS A 1 269 ? -26.834 -54.383 74.054 1.00 59.53 269 LYS A O 1
ATOM 2085 N N . PRO A 1 270 ? -25.505 -56.201 73.907 1.00 65.62 270 PRO A N 1
ATOM 2086 C CA . PRO A 1 270 ? -24.289 -55.439 73.671 1.00 65.62 270 PRO A CA 1
ATOM 2087 C C . PRO A 1 270 ? -24.531 -54.445 72.539 1.00 65.62 270 PRO A C 1
ATOM 2089 O O . PRO A 1 270 ? -25.093 -54.838 71.522 1.00 65.62 270 PRO A O 1
ATOM 2092 N N . LEU A 1 271 ? -24.107 -53.188 72.707 1.00 58.91 271 LEU A N 1
ATOM 2093 C CA . LEU A 1 271 ? -24.271 -52.059 71.771 1.00 58.91 271 LEU A CA 1
ATOM 2094 C C . LEU A 1 271 ? -24.066 -52.452 70.292 1.00 58.91 271 LEU A C 1
ATOM 2096 O O . LEU A 1 271 ? -24.715 -51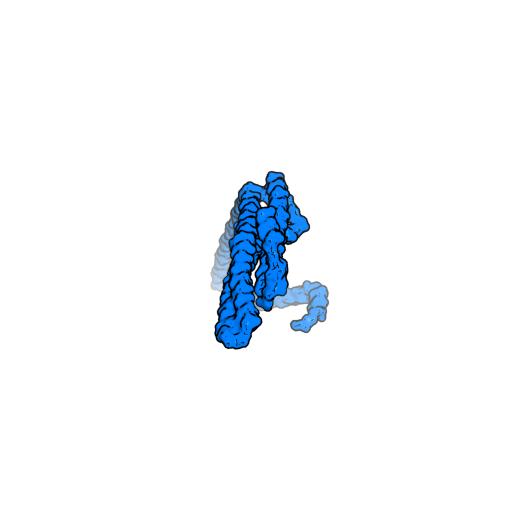.923 69.391 1.00 58.91 271 LEU A O 1
ATOM 2100 N N . HIS A 1 272 ? -23.197 -53.437 70.041 1.00 62.16 272 HIS A N 1
ATOM 2101 C CA . HIS A 1 272 ? -22.987 -54.027 68.722 1.00 62.16 272 HIS A CA 1
ATOM 2102 C C . HIS A 1 272 ? -24.272 -54.588 68.075 1.00 62.16 272 HIS A C 1
ATOM 2104 O O . HIS A 1 272 ? -24.449 -54.398 66.878 1.00 62.16 272 HIS A O 1
ATOM 2110 N N . VAL A 1 273 ? -25.176 -55.216 68.837 1.00 66.81 273 VAL A N 1
ATOM 2111 C CA . VAL A 1 273 ? -26.451 -55.789 68.368 1.00 66.81 273 VAL A CA 1
ATOM 2112 C C . VAL A 1 273 ? -27.414 -54.682 67.958 1.00 66.81 273 VAL A C 1
ATOM 2114 O O . VAL A 1 273 ? -28.011 -54.762 66.892 1.00 66.81 273 VAL A O 1
ATOM 2117 N N . LEU A 1 274 ? -27.502 -53.610 68.747 1.00 66.38 274 LEU A N 1
ATOM 2118 C CA . LEU A 1 274 ? -28.348 -52.450 68.450 1.00 66.38 274 LEU A CA 1
ATOM 2119 C C . LEU A 1 274 ? -27.851 -51.696 67.207 1.00 66.38 274 LEU A C 1
ATOM 2121 O O . LEU A 1 274 ? -28.636 -51.332 66.332 1.00 66.38 274 LEU A O 1
ATOM 2125 N N . ILE A 1 275 ? -26.531 -51.544 67.064 1.00 70.56 275 ILE A N 1
ATOM 2126 C CA . ILE A 1 275 ? -25.910 -50.992 65.850 1.00 70.56 275 ILE A CA 1
ATOM 2127 C C . ILE A 1 275 ? -26.152 -51.913 64.643 1.00 70.56 275 ILE A C 1
ATOM 2129 O O . ILE A 1 275 ? -26.352 -51.430 63.525 1.00 70.56 275 ILE A O 1
ATOM 2133 N N . GLN A 1 276 ? -26.143 -53.232 64.839 1.00 74.56 276 GLN A N 1
ATOM 2134 C CA . GLN A 1 276 ? -26.369 -54.210 63.776 1.00 74.56 276 GLN A CA 1
ATOM 2135 C C . GLN A 1 276 ? -27.837 -54.235 63.326 1.00 74.56 276 GLN A C 1
ATOM 2137 O O . GLN A 1 276 ? -28.089 -54.241 62.120 1.00 74.56 276 GLN A O 1
ATOM 2142 N N . GLU A 1 277 ? -28.791 -54.137 64.253 1.00 75.12 277 GLU A N 1
ATOM 2143 C CA . GLU A 1 277 ? -30.217 -53.958 63.956 1.00 75.12 277 GLU A CA 1
ATOM 2144 C C . GLU A 1 277 ? -30.478 -52.621 63.251 1.00 75.12 277 GLU A C 1
ATOM 2146 O O . GLU A 1 277 ? -31.171 -52.587 62.234 1.00 75.12 277 GLU A O 1
ATOM 2151 N N . HIS A 1 278 ? -29.848 -51.529 63.693 1.00 73.12 278 HIS A N 1
ATOM 2152 C CA . HIS A 1 278 ? -29.993 -50.226 63.042 1.00 73.12 278 HIS A CA 1
ATOM 2153 C C . HIS A 1 278 ? -29.396 -50.208 61.624 1.00 73.12 278 HIS A C 1
ATOM 2155 O O . HIS A 1 278 ? -29.973 -49.627 60.704 1.00 73.12 278 HIS A O 1
ATOM 2161 N N . ARG A 1 279 ? -28.269 -50.898 61.397 1.00 78.44 279 ARG A N 1
ATOM 2162 C CA . ARG A 1 279 ? -27.716 -51.102 60.046 1.00 78.44 279 ARG A CA 1
ATOM 2163 C C . ARG A 1 279 ? -28.636 -51.948 59.172 1.00 78.44 279 ARG A C 1
ATOM 2165 O O . ARG A 1 279 ? -28.798 -51.622 57.997 1.00 78.44 279 ARG A O 1
ATOM 2172 N N . ALA A 1 280 ? -29.237 -53.003 59.721 1.00 79.38 280 ALA A N 1
ATOM 2173 C CA . ALA A 1 280 ? -30.199 -53.830 58.999 1.00 79.38 280 ALA A CA 1
ATOM 2174 C C . ALA A 1 280 ? -31.439 -53.015 58.595 1.00 79.38 280 ALA A C 1
ATOM 2176 O O . ALA A 1 280 ? -31.857 -53.070 57.439 1.00 79.38 280 ALA A O 1
ATOM 2177 N N . TYR A 1 281 ? -31.950 -52.182 59.503 1.00 79.25 281 TYR A N 1
ATOM 2178 C CA . TYR A 1 281 ? -33.066 -51.275 59.242 1.00 79.25 281 TYR A CA 1
ATOM 2179 C C . TYR A 1 281 ? -32.733 -50.233 58.163 1.00 79.25 281 TYR A C 1
ATOM 2181 O O . TYR A 1 281 ? -33.473 -50.088 57.192 1.00 79.25 281 TYR A O 1
ATOM 2189 N N . CYS A 1 282 ? -31.579 -49.563 58.259 1.00 82.00 282 CYS A N 1
ATOM 2190 C CA . CYS A 1 282 ? -31.133 -48.594 57.254 1.00 82.00 282 CYS A CA 1
ATOM 2191 C C . CYS A 1 282 ? -30.928 -49.223 55.866 1.00 82.00 282 CYS A C 1
ATOM 2193 O O . CYS A 1 282 ? -31.220 -48.586 54.852 1.00 82.00 282 CYS A O 1
ATOM 2195 N N . ASN A 1 283 ? -30.452 -50.470 55.800 1.00 84.31 283 ASN A N 1
ATOM 2196 C CA . ASN A 1 283 ? -30.334 -51.199 54.538 1.00 84.31 283 ASN A CA 1
ATOM 2197 C C . ASN A 1 283 ? -31.710 -51.525 53.942 1.00 84.31 283 ASN A C 1
ATOM 2199 O O . ASN A 1 283 ? -31.911 -51.286 52.752 1.00 84.31 283 ASN A O 1
ATOM 2203 N N . ALA A 1 284 ? -32.667 -51.971 54.761 1.00 83.94 284 ALA A N 1
ATOM 2204 C CA . ALA A 1 284 ? -34.038 -52.225 54.315 1.00 83.94 284 ALA A CA 1
ATOM 2205 C C . ALA A 1 284 ? -34.701 -50.956 53.749 1.00 83.94 284 ALA A C 1
ATOM 2207 O O . ALA A 1 284 ? -35.262 -50.980 52.656 1.00 83.94 284 ALA A O 1
ATOM 2208 N N . LEU A 1 285 ? -34.537 -49.818 54.430 1.00 80.88 285 LEU A N 1
ATOM 2209 C CA . LEU A 1 285 ? -35.063 -48.518 53.998 1.00 80.88 285 LEU A CA 1
ATOM 2210 C C . LEU A 1 285 ? -34.423 -48.032 52.689 1.00 80.88 285 LEU A C 1
ATOM 2212 O O . LEU A 1 285 ? -35.071 -47.416 51.841 1.00 80.88 285 LEU A O 1
ATOM 2216 N N . ARG A 1 286 ? -33.134 -48.325 52.491 1.00 83.88 286 ARG A N 1
ATOM 2217 C CA . ARG A 1 286 ? -32.412 -47.992 51.259 1.00 83.88 286 ARG A CA 1
ATOM 2218 C C . ARG A 1 286 ? -32.873 -48.842 50.075 1.00 83.88 286 ARG A C 1
ATOM 2220 O O . ARG A 1 286 ? -32.941 -48.327 48.955 1.00 83.88 286 ARG A O 1
ATOM 2227 N N . ASP A 1 287 ? -33.200 -50.106 50.312 1.00 81.88 287 ASP A N 1
ATOM 2228 C CA . ASP A 1 287 ? -33.782 -50.981 49.296 1.00 81.88 287 ASP A CA 1
ATOM 2229 C C . ASP A 1 287 ? -35.225 -50.579 48.969 1.00 81.88 287 ASP A C 1
ATOM 2231 O O . ASP A 1 287 ? -35.587 -50.523 47.792 1.00 81.88 287 ASP A O 1
ATOM 2235 N N . GLU A 1 288 ? -36.008 -50.157 49.962 1.00 82.62 288 GLU A N 1
ATOM 2236 C CA . GLU A 1 288 ? -37.353 -49.607 49.762 1.00 82.62 288 GLU A CA 1
ATOM 2237 C C . GLU A 1 288 ? -37.323 -48.304 48.944 1.00 82.62 288 GLU A C 1
ATOM 2239 O O . GLU A 1 288 ? -38.036 -48.167 47.948 1.00 82.62 288 GLU A O 1
ATOM 2244 N N . MET A 1 289 ? -36.404 -47.386 49.260 1.00 77.88 289 MET A N 1
ATOM 2245 C CA . MET A 1 289 ? -36.148 -46.172 48.472 1.00 77.88 289 MET A CA 1
ATOM 2246 C C . MET A 1 289 ? -35.721 -46.484 47.031 1.00 77.88 289 MET A C 1
ATOM 2248 O O . MET A 1 289 ? -36.140 -45.794 46.100 1.00 77.88 289 MET A O 1
ATOM 2252 N N . ARG A 1 290 ? -34.910 -47.528 46.804 1.00 78.25 290 ARG A N 1
ATOM 2253 C CA . ARG A 1 290 ? -34.561 -47.982 45.445 1.00 78.25 290 ARG A CA 1
ATOM 2254 C C . ARG A 1 290 ? -35.767 -48.544 44.703 1.00 78.25 290 ARG A C 1
ATOM 2256 O O . ARG A 1 290 ? -35.909 -48.257 43.513 1.00 78.25 290 ARG A O 1
ATOM 2263 N N . MET A 1 291 ? -36.628 -49.309 45.372 1.00 76.75 291 MET A N 1
ATOM 2264 C CA . MET A 1 291 ? -37.863 -49.811 44.768 1.00 76.75 291 MET A CA 1
ATOM 2265 C C . MET A 1 291 ? -38.797 -48.656 44.404 1.00 76.75 291 MET A C 1
ATOM 2267 O O . MET A 1 291 ? -39.223 -48.577 43.250 1.00 76.75 291 MET A O 1
ATOM 2271 N N . LEU A 1 292 ? -39.005 -47.694 45.305 1.00 73.75 292 LEU A N 1
ATOM 2272 C CA . LEU A 1 292 ? -39.792 -46.486 45.042 1.00 73.75 292 LEU A CA 1
ATOM 2273 C C . LEU A 1 292 ? -39.203 -45.649 43.899 1.00 73.75 292 LEU A C 1
ATOM 2275 O O . LEU A 1 292 ? -39.932 -45.238 42.998 1.00 73.75 292 LEU A O 1
ATOM 2279 N N . ALA A 1 293 ? -37.882 -45.471 43.851 1.00 68.94 293 ALA A N 1
ATOM 2280 C CA . ALA A 1 293 ? -37.210 -44.786 42.746 1.00 68.94 293 ALA A CA 1
ATOM 2281 C C . ALA A 1 293 ? -37.315 -45.551 41.414 1.00 68.94 293 ALA A C 1
ATOM 2283 O O . ALA A 1 293 ? -37.294 -44.936 40.349 1.00 68.94 293 ALA A O 1
ATOM 2284 N N . SER A 1 294 ? -37.434 -46.881 41.444 1.00 69.50 294 SER A N 1
ATOM 2285 C CA . SER A 1 294 ? -37.639 -47.707 40.248 1.00 69.50 294 SER A CA 1
ATOM 2286 C C . SER A 1 294 ? -39.091 -47.703 39.754 1.00 69.50 294 SER A C 1
ATOM 2288 O O . SER A 1 294 ? -39.315 -47.779 38.543 1.00 69.50 294 SER A O 1
ATOM 2290 N N . MET A 1 295 ? -40.058 -47.563 40.669 1.00 64.50 295 MET A N 1
ATOM 2291 C CA . MET A 1 295 ? -41.490 -47.450 40.371 1.00 64.50 295 MET A CA 1
ATOM 2292 C C . MET A 1 295 ? -41.873 -46.038 39.922 1.00 64.50 295 MET A C 1
ATOM 2294 O O . MET A 1 295 ? -42.740 -45.889 39.068 1.00 64.50 295 MET A O 1
ATOM 2298 N N . ASN A 1 296 ? -41.182 -45.009 40.420 1.00 61.50 296 ASN A N 1
ATOM 2299 C CA . ASN A 1 296 ? -41.443 -43.610 40.082 1.00 61.50 296 ASN A CA 1
ATOM 2300 C C . ASN A 1 296 ? -40.637 -43.102 38.871 1.00 61.50 296 ASN A C 1
ATOM 2302 O O . ASN A 1 296 ? -40.493 -41.897 38.671 1.00 61.50 296 ASN A O 1
ATOM 2306 N N . LYS A 1 297 ? -40.089 -44.000 38.039 1.00 61.03 297 LYS A N 1
ATOM 2307 C CA . LYS A 1 297 ? -39.552 -43.589 36.737 1.00 61.03 297 LYS A CA 1
ATOM 2308 C C . LYS A 1 297 ? -40.730 -43.349 35.788 1.00 61.03 297 LYS A C 1
ATOM 2310 O O . LYS A 1 297 ? -41.405 -44.318 35.438 1.00 61.03 297 LYS A O 1
ATOM 2315 N N . PRO A 1 298 ? -40.980 -42.108 35.334 1.00 63.78 298 PRO A N 1
ATOM 2316 C CA . PRO A 1 298 ? -42.049 -41.840 34.383 1.00 63.78 298 PRO A CA 1
ATOM 2317 C C . PRO A 1 298 ? -41.846 -42.689 33.124 1.00 63.78 298 PRO A C 1
ATOM 2319 O O . PRO A 1 298 ? -40.725 -42.817 32.623 1.00 63.78 298 PRO A O 1
ATOM 2322 N N . PHE A 1 299 ? -42.939 -43.255 32.609 1.00 60.78 299 PHE A N 1
ATOM 2323 C CA . PHE A 1 299 ? -42.993 -44.103 31.409 1.00 60.78 299 PHE A CA 1
ATOM 2324 C C . PHE A 1 299 ? -42.173 -43.540 30.226 1.00 60.78 299 PHE A C 1
ATOM 2326 O O . PHE A 1 299 ? -41.538 -44.289 29.485 1.00 60.78 299 PHE A O 1
ATOM 2333 N N . LEU A 1 300 ? -42.083 -42.210 30.124 1.00 56.78 300 LEU A N 1
ATOM 2334 C CA . LEU A 1 300 ? -41.290 -41.477 29.132 1.00 56.78 300 LEU A CA 1
ATOM 2335 C C . LEU A 1 300 ? -39.771 -41.743 29.186 1.00 56.78 300 LEU A C 1
ATOM 2337 O O . LEU A 1 300 ? -39.127 -41.728 28.140 1.00 56.78 300 LEU A O 1
ATOM 2341 N N . ILE A 1 301 ? -39.181 -42.031 30.352 1.00 64.06 301 ILE A N 1
ATOM 2342 C CA . ILE A 1 301 ? -37.740 -42.339 30.460 1.00 64.06 301 ILE A CA 1
ATOM 2343 C C . ILE A 1 301 ? -37.458 -43.779 30.007 1.00 64.06 301 ILE A C 1
ATOM 2345 O O . ILE A 1 301 ? -36.470 -44.011 29.314 1.00 64.06 301 ILE A O 1
ATOM 2349 N N . ARG A 1 302 ? -38.363 -44.729 30.297 1.00 60.12 302 ARG A N 1
ATOM 2350 C CA . ARG A 1 302 ? -38.272 -46.105 29.767 1.00 60.12 302 ARG A CA 1
ATOM 2351 C C . ARG A 1 302 ? -38.403 -46.147 28.243 1.00 60.12 302 ARG A C 1
ATOM 2353 O O . ARG A 1 302 ? -37.720 -46.944 27.611 1.00 60.12 302 ARG A O 1
ATOM 2360 N N . LEU A 1 303 ? -39.235 -45.285 27.655 1.00 63.12 303 LEU A N 1
ATOM 2361 C CA . LEU A 1 303 ? -39.376 -45.199 26.198 1.00 63.12 303 LEU A CA 1
ATOM 2362 C C . LEU A 1 303 ? -38.136 -44.574 25.533 1.00 63.12 303 LEU A C 1
ATOM 2364 O O . LEU A 1 303 ? -37.724 -45.009 24.460 1.00 63.12 303 LEU A O 1
ATOM 2368 N N . ARG A 1 304 ? -37.510 -43.584 26.186 1.00 65.75 304 ARG A N 1
ATOM 2369 C CA . ARG A 1 304 ? -36.317 -42.899 25.665 1.00 65.75 304 ARG A CA 1
ATOM 2370 C C . ARG A 1 304 ? -35.085 -43.805 25.606 1.00 65.75 304 ARG A C 1
ATOM 2372 O O . ARG A 1 304 ? -34.313 -43.703 24.658 1.00 65.75 304 ARG A O 1
ATOM 2379 N N . ASP A 1 305 ? -34.917 -44.698 26.577 1.00 66.69 305 ASP A N 1
ATOM 2380 C CA . ASP A 1 305 ? -33.780 -45.626 26.599 1.00 66.69 305 ASP A CA 1
ATOM 2381 C C . ASP A 1 305 ? -33.931 -46.781 25.589 1.00 66.69 305 ASP A C 1
ATOM 2383 O O . ASP A 1 305 ? -32.926 -47.343 25.160 1.00 66.69 305 ASP A O 1
ATOM 2387 N N . LEU A 1 306 ? -35.155 -47.089 25.135 1.00 66.56 306 LEU A N 1
ATOM 2388 C CA . LEU A 1 306 ? -35.404 -48.093 24.090 1.00 66.56 306 LEU A CA 1
ATOM 2389 C C . LEU A 1 306 ? -35.078 -47.580 22.672 1.00 66.56 306 LEU A C 1
ATOM 2391 O O . LEU A 1 306 ? -34.754 -48.368 21.789 1.00 66.56 306 LEU A O 1
ATOM 2395 N N . PHE A 1 307 ? -35.151 -46.262 22.461 1.00 66.06 307 PHE A N 1
ATOM 2396 C CA . PHE A 1 307 ? -34.911 -45.601 21.171 1.00 66.06 307 PHE A CA 1
ATOM 2397 C C . PHE A 1 307 ? -33.508 -44.997 21.033 1.00 66.06 307 PHE A C 1
ATOM 2399 O O . PHE A 1 307 ? -33.258 -44.241 20.095 1.00 66.06 307 PHE A O 1
ATOM 2406 N N . ARG A 1 308 ? -32.573 -45.309 21.940 1.00 60.59 308 ARG A N 1
ATOM 2407 C CA . ARG A 1 308 ? -31.198 -44.815 21.835 1.00 60.59 308 ARG A CA 1
ATOM 2408 C C . ARG A 1 308 ? -30.384 -45.745 20.917 1.00 60.59 308 ARG A C 1
ATOM 2410 O O . ARG A 1 308 ? -30.091 -46.869 21.327 1.00 60.59 308 ARG A O 1
ATOM 2417 N N . PRO A 1 309 ? -30.018 -45.326 19.690 1.00 61.34 309 PRO A N 1
ATOM 2418 C CA . PRO A 1 309 ? -29.154 -46.127 18.833 1.00 61.34 309 PRO A CA 1
ATOM 2419 C C . PRO A 1 309 ? -27.784 -46.273 19.500 1.00 61.34 309 PRO A C 1
ATOM 2421 O O . PRO A 1 309 ? -27.224 -45.298 20.007 1.00 61.34 309 PRO A O 1
ATOM 2424 N N . LYS A 1 310 ? -27.261 -47.502 19.525 1.00 59.84 310 LYS A N 1
ATOM 2425 C CA . LYS A 1 310 ? -25.879 -47.769 19.927 1.00 59.84 310 LYS A CA 1
ATOM 2426 C C . LYS A 1 310 ? -24.960 -47.191 18.846 1.00 59.84 310 LYS A C 1
ATOM 2428 O O . LYS A 1 310 ? -24.919 -47.740 17.747 1.00 59.84 310 LYS A O 1
ATOM 2433 N N . LEU A 1 311 ? -24.290 -46.083 19.160 1.00 48.75 311 LEU A N 1
ATOM 2434 C CA . LEU A 1 311 ? -23.022 -45.699 18.539 1.00 48.75 311 LEU A CA 1
ATOM 2435 C C . LEU A 1 311 ? -21.892 -46.169 19.453 1.00 48.75 311 LEU A C 1
ATOM 2437 O O . LEU A 1 311 ? -22.055 -45.996 20.685 1.00 48.75 311 LEU A O 1
#

Foldseek 3Di:
DVVVVVVVVPDVVVVLCVVDPPCLVVVLVVLLVVLVVLLVVLVVLLVVLLVVLVVQLVQLVVPNLVSLDQPDPPHLLSVLSVVVVVCLVVLHQDPSLVSSCVSLVVSLVSLVVLLVSLVVLQVSLQVQLVQLQVQLVQLVVQLVVCPPPDPVSNVRSNVSNVSSNVRSVVSNVSSCCSRVPVSVVSSVVSVVSSVVSSVSSVVSCVPRHVVVSVVSVVVVVVVVVVVVVVVVVVVVVVVVVVVVVVVVVVVVVVVVVVVVVVPPPDPDPPVVVVVVVVVVVVVVVVVVVVVVVVVPPPPVVVVVVVPDDDD

Secondary structure (DSSP, 8-state):
-HHHHHHHHHS-HHHHHHH-TT-HHHHHHHHHHHHHHHHHHHHHHHHHHHHHHHHHHHHHHHHTGGG-----SSSHHHHHHHHHHHHHHTT----HHHHHHHHHHHHHHHHHHHHHHHHHHHHHHHHHHHHHHHHHHHHHHHHHHTTTT-HHHHHHHHHHHHHHHHHHHHHHHHIIIIIIIIIHHHHHHHHHHHHHHHHHHHHHIIIIIHHHHHHHHHHHHHHHHHHHHHHHHHHHHHHHHHHHHHHHHHHHHHHHHHHHHTTSSS-PPPHHHHHHHHHHHHHHHHHHHHHHHHHTS-HHHHHHHHT----

Radius of gyration: 44.65 Å; chains: 1; bounding box: 83×76×132 Å